Protein AF-A0A914XQV1-F1 (afdb_monomer_lite)

pLDDT: mean 70.01, std 18.31, range [31.06, 93.56]

Organism: NCBI:txid2011161

Sequence (294 aa):
MSSGSYPVLDSLKNLRIRVRLERIGSVAGALPSFAAFINEATDSRLTASINAGQEVDEFVFRWQQKVFSPREYARYSVASNCVTPREQQYHRDIMELRNTQGERTINRLFTYVGEDPLPEEITNKLVTANVEEEKGDSALAERLSNVRHRKVVPQSRLPSTALSNPVSDMPSAELMKKSRSAAVSSHVMYLMAYLGAKDVQDFQTIDQSDEKLLCKIRVIDDRIVEFKPDFNEPSQPHRIEGRMGVFNYFLSNASPKVSNEALENEEKREAKVRSTLFFPLMIGSFSSRSIVPV

Foldseek 3Di:
DAKDKDWDLDFLQLFKKKKKKKFPDFPVPVDDDPVNVVVVPDDPPPPPPVPPDTDIAMDIDGAQDFQDALLLLVQLCDVVSQDDPVSVVVVVVSVVCCVPVNPQDRGQKGKDWFPRDDDPVVVVVVVVVVVVVVVVVVVVVVVVVVVPPPPPDDDDDDDDDDDDDPPPPDPPVVVVVVPPPPPWDKTKMWIWGQQDDSRCPPSVPRDPQRIDTDWMWMQTNSTMIMIVHDFDDPVDFDWDAGPRHIMTMGIDTPGDDDDPVSVVVVVVVVVVVCVVVDDDDDDDDDDDDDDDDD

Structure (mmCIF, N/CA/C/O backbone):
data_AF-A0A914XQV1-F1
#
_entry.id   AF-A0A914XQV1-F1
#
loop_
_atom_site.group_PDB
_atom_site.id
_atom_site.type_symbol
_atom_site.label_atom_id
_atom_site.label_alt_id
_atom_site.label_comp_id
_atom_site.label_asym_id
_atom_site.label_entity_id
_atom_site.label_seq_id
_atom_site.pdbx_PDB_ins_code
_atom_site.Cartn_x
_atom_site.Cartn_y
_atom_site.Cartn_z
_atom_site.occupancy
_atom_site.B_iso_or_equiv
_atom_site.auth_seq_id
_atom_site.auth_comp_id
_atom_site.auth_asym_id
_atom_site.auth_atom_id
_atom_site.pdbx_PDB_model_num
ATOM 1 N N . MET A 1 1 ? 8.778 0.758 15.659 1.00 59.62 1 MET A N 1
ATOM 2 C CA . MET A 1 1 ? 7.879 1.606 14.845 1.00 59.62 1 MET A CA 1
ATOM 3 C C . MET A 1 1 ? 6.630 1.855 15.670 1.00 59.62 1 MET A C 1
ATOM 5 O O . MET A 1 1 ? 6.160 0.903 16.278 1.00 59.62 1 MET A O 1
ATOM 9 N N . SER A 1 2 ? 6.151 3.095 15.774 1.00 71.25 2 SER A N 1
ATOM 10 C CA . SER A 1 2 ? 4.890 3.389 16.468 1.00 71.25 2 SER A CA 1
ATOM 11 C C . SER A 1 2 ? 3.721 2.767 15.703 1.00 71.25 2 SER A C 1
ATOM 13 O O . SER A 1 2 ? 3.729 2.741 14.472 1.00 71.25 2 SER A O 1
ATOM 15 N N . SER A 1 3 ? 2.742 2.235 16.429 1.00 81.81 3 SER A N 1
ATOM 16 C CA . SER A 1 3 ? 1.483 1.735 15.877 1.00 81.81 3 SER A CA 1
ATOM 17 C C . SER A 1 3 ? 0.342 2.631 16.338 1.00 81.81 3 SER A C 1
ATOM 19 O O . SER A 1 3 ? 0.241 2.902 17.536 1.00 81.81 3 SER A O 1
ATOM 21 N N . GLY A 1 4 ? -0.511 3.051 15.410 1.00 82.00 4 GLY A N 1
ATOM 22 C CA . GLY A 1 4 ? -1.710 3.835 15.703 1.00 82.00 4 GLY A CA 1
ATOM 23 C C . GLY A 1 4 ? -2.947 2.948 15.718 1.00 82.00 4 GLY A C 1
ATOM 24 O O . GLY A 1 4 ? -3.035 1.989 14.952 1.00 82.00 4 GLY A O 1
ATOM 25 N N . SER A 1 5 ? -3.909 3.241 16.589 1.00 85.81 5 SER A N 1
ATOM 26 C CA . SER A 1 5 ? -5.225 2.591 16.612 1.00 85.81 5 SER A CA 1
ATOM 27 C C . SER A 1 5 ? -6.301 3.662 16.669 1.00 85.81 5 SER A C 1
ATOM 29 O O . SER A 1 5 ? -6.282 4.511 17.558 1.00 85.81 5 SER A O 1
ATOM 31 N N . TYR A 1 6 ? -7.229 3.625 15.718 1.00 85.31 6 TYR A N 1
ATOM 32 C CA . TYR A 1 6 ? -8.220 4.674 15.514 1.00 85.31 6 TYR A CA 1
ATOM 33 C C . TYR A 1 6 ? -9.633 4.094 15.472 1.00 85.31 6 TYR A C 1
ATOM 35 O O . TYR A 1 6 ? -9.856 3.098 14.779 1.00 85.31 6 TYR A O 1
ATOM 43 N N . PRO A 1 7 ? -10.605 4.708 16.167 1.00 82.69 7 PRO A N 1
ATOM 44 C CA . PRO A 1 7 ? -12.003 4.351 16.003 1.00 82.69 7 PRO A CA 1
ATOM 45 C C . PRO A 1 7 ? -12.511 4.788 14.623 1.00 82.69 7 PRO A C 1
ATOM 47 O O . PRO A 1 7 ? -12.176 5.858 14.111 1.00 82.69 7 PRO A O 1
ATOM 50 N N . VAL A 1 8 ? -13.338 3.945 14.022 1.00 81.88 8 VAL A N 1
ATOM 51 C CA . VAL A 1 8 ? -14.008 4.174 12.744 1.00 81.88 8 VAL A CA 1
ATOM 52 C C . VAL A 1 8 ? -15.290 4.955 13.020 1.00 81.88 8 VAL A C 1
ATOM 54 O O . VAL A 1 8 ? -16.275 4.385 13.478 1.00 81.88 8 VAL A O 1
ATOM 57 N N . LEU A 1 9 ? -15.258 6.264 12.767 1.00 71.94 9 LEU A N 1
ATOM 58 C CA . LEU A 1 9 ? -16.410 7.162 12.958 1.00 71.94 9 LEU A CA 1
ATOM 59 C C . LEU A 1 9 ? -17.341 7.210 11.736 1.00 71.94 9 LEU A C 1
ATOM 61 O O . LEU A 1 9 ? -18.522 7.522 11.836 1.00 71.94 9 LEU A O 1
ATOM 65 N N . ASP A 1 10 ? -16.802 6.914 10.558 1.00 76.19 10 ASP A N 1
ATOM 66 C CA . ASP A 1 10 ? -17.517 6.942 9.283 1.00 76.19 10 ASP A CA 1
ATOM 67 C C . ASP A 1 10 ? -17.314 5.610 8.553 1.00 76.19 10 ASP A C 1
ATOM 69 O O . ASP A 1 10 ? -16.468 4.805 8.932 1.00 76.19 10 ASP A O 1
ATOM 73 N N . SER A 1 11 ? -18.072 5.343 7.494 1.00 81.25 11 SER A N 1
ATOM 74 C CA . SER A 1 11 ? -17.942 4.104 6.734 1.00 81.25 11 SER A CA 1
ATOM 75 C C . SER A 1 11 ? -16.500 3.878 6.270 1.00 81.25 11 SER A C 1
ATOM 77 O O . SER A 1 11 ? -15.885 4.758 5.670 1.00 81.25 11 SER A O 1
ATOM 79 N N . LEU A 1 12 ? -15.992 2.650 6.427 1.00 83.31 12 LEU A N 1
ATOM 80 C CA . LEU A 1 12 ? -14.669 2.240 5.929 1.00 83.31 12 LEU A CA 1
ATOM 81 C C . LEU A 1 12 ? -14.463 2.525 4.432 1.00 83.31 12 LEU A C 1
ATOM 83 O O . LEU A 1 12 ? -13.333 2.671 3.977 1.00 83.31 12 LEU A O 1
ATOM 87 N N . LYS A 1 13 ? -15.544 2.656 3.653 1.00 83.44 13 LYS A N 1
ATOM 88 C CA . LYS A 1 13 ? -15.495 3.044 2.233 1.00 83.44 13 LYS A CA 1
ATOM 89 C C . LYS A 1 13 ? -14.930 4.451 2.011 1.00 83.44 13 LYS A C 1
ATOM 91 O O . LYS A 1 13 ? -14.405 4.736 0.935 1.00 83.44 13 LYS A O 1
ATOM 96 N N . ASN A 1 14 ? -15.039 5.316 3.016 1.00 85.44 14 ASN A N 1
ATOM 97 C CA . ASN A 1 14 ? -14.542 6.686 2.984 1.00 85.44 14 ASN A CA 1
ATOM 98 C C . ASN A 1 14 ? -13.083 6.785 3.436 1.00 85.44 14 ASN A C 1
ATOM 100 O O . ASN A 1 14 ? -12.467 7.834 3.234 1.00 85.44 14 ASN A O 1
ATOM 104 N N . LEU A 1 15 ? -12.516 5.697 3.973 1.00 87.31 15 LEU A N 1
ATOM 105 C CA . LEU A 1 15 ? -11.115 5.635 4.358 1.00 87.31 15 LEU A CA 1
ATOM 106 C C . LEU A 1 15 ? -10.232 5.815 3.121 1.00 87.31 15 LEU A C 1
ATOM 108 O O . LEU A 1 15 ? -10.257 5.009 2.184 1.00 87.31 15 LEU A O 1
ATOM 112 N N . ARG A 1 16 ? -9.445 6.889 3.132 1.00 90.75 16 ARG A N 1
ATOM 113 C CA . ARG A 1 16 ? -8.457 7.209 2.103 1.00 90.75 16 ARG A CA 1
ATOM 114 C C . ARG A 1 16 ? -7.112 7.456 2.752 1.00 90.75 16 ARG A C 1
ATOM 116 O O . ARG A 1 16 ? -6.987 8.279 3.658 1.00 90.75 16 ARG A O 1
ATOM 123 N N . ILE A 1 17 ? -6.101 6.768 2.251 1.00 91.75 17 ILE A N 1
ATOM 124 C CA . ILE A 1 17 ? -4.750 6.805 2.797 1.00 91.75 17 ILE A CA 1
ATOM 125 C C . ILE A 1 17 ? -3.822 7.260 1.690 1.00 91.75 17 ILE A C 1
ATOM 127 O O . ILE A 1 17 ? -3.735 6.624 0.641 1.00 91.75 17 ILE A O 1
ATOM 131 N N . ARG A 1 18 ? -3.151 8.383 1.913 1.00 93.19 18 ARG A N 1
ATOM 132 C CA . ARG A 1 18 ? -2.184 8.934 0.973 1.00 93.19 18 ARG A CA 1
ATOM 133 C C . ARG A 1 18 ? -0.795 8.471 1.365 1.00 93.19 18 ARG A C 1
ATOM 135 O O . ARG A 1 18 ? -0.350 8.718 2.487 1.00 93.19 18 ARG A O 1
ATOM 142 N N . VAL A 1 19 ? -0.130 7.842 0.407 1.00 93.00 19 VAL A N 1
ATOM 143 C CA . VAL A 1 19 ? 1.262 7.426 0.501 1.00 93.00 19 VAL A CA 1
ATOM 144 C C . VAL A 1 19 ? 2.070 8.270 -0.466 1.00 93.00 19 VAL A C 1
ATOM 146 O O . VAL A 1 19 ? 1.762 8.308 -1.656 1.00 93.00 19 VAL A O 1
ATOM 149 N N . ARG A 1 20 ? 3.099 8.938 0.047 1.00 91.81 20 ARG A N 1
ATOM 150 C CA . ARG A 1 20 ? 4.077 9.677 -0.754 1.00 91.81 20 ARG A CA 1
ATOM 151 C C . ARG A 1 20 ? 5.442 9.053 -0.535 1.00 91.81 20 ARG A C 1
ATOM 153 O O . ARG A 1 20 ? 5.854 8.922 0.610 1.00 91.81 20 ARG A O 1
ATOM 160 N N . LEU A 1 21 ? 6.112 8.660 -1.608 1.00 90.75 21 LEU A N 1
ATOM 161 C CA . LEU A 1 21 ? 7.424 8.027 -1.610 1.00 90.75 21 LEU A CA 1
ATOM 162 C C . LEU A 1 21 ? 8.410 8.943 -2.333 1.00 90.75 21 LEU A C 1
ATOM 164 O O . LEU A 1 21 ? 8.155 9.363 -3.456 1.00 90.75 21 LEU A O 1
ATOM 168 N N . GLU A 1 22 ? 9.533 9.239 -1.696 1.00 89.94 22 GLU A N 1
ATOM 169 C CA . GLU A 1 22 ? 10.564 10.139 -2.200 1.00 89.94 22 GLU A CA 1
ATOM 170 C C . GLU A 1 22 ? 11.920 9.450 -2.165 1.00 89.94 22 GLU A C 1
ATOM 172 O O . GLU A 1 22 ? 12.334 8.917 -1.133 1.00 89.94 22 GLU A O 1
ATOM 177 N N . ARG A 1 23 ? 12.651 9.478 -3.278 1.00 85.62 23 ARG A N 1
ATOM 178 C CA . ARG A 1 23 ? 14.008 8.926 -3.325 1.00 85.62 23 ARG A CA 1
ATOM 179 C C . ARG A 1 23 ? 15.027 9.906 -2.736 1.00 85.62 23 ARG A C 1
ATOM 181 O O . ARG A 1 23 ? 15.182 11.022 -3.229 1.00 85.62 23 ARG A O 1
ATOM 188 N N . ILE A 1 24 ? 15.782 9.466 -1.730 1.00 78.38 24 ILE A N 1
ATOM 189 C CA . ILE A 1 24 ? 16.849 10.245 -1.085 1.00 78.38 24 ILE A CA 1
ATOM 190 C C . ILE A 1 24 ? 18.179 9.956 -1.785 1.00 78.38 24 ILE A C 1
ATOM 192 O O . ILE A 1 24 ? 19.029 9.246 -1.258 1.00 78.38 24 ILE A O 1
ATOM 196 N N . GLY A 1 25 ? 18.349 10.489 -2.996 1.00 59.91 25 GLY A N 1
ATOM 197 C CA . GLY A 1 25 ? 19.600 10.381 -3.752 1.00 59.91 25 GLY A CA 1
ATOM 198 C C . GLY A 1 25 ? 20.011 8.946 -4.133 1.00 59.91 25 GLY A C 1
ATOM 199 O O . GLY A 1 25 ? 19.592 7.939 -3.566 1.00 59.91 25 GLY A O 1
ATOM 200 N N . SER A 1 26 ? 20.840 8.827 -5.165 1.00 48.16 26 SER A N 1
ATOM 201 C CA . SER A 1 26 ? 21.490 7.558 -5.501 1.00 48.16 26 SER A CA 1
ATOM 202 C C . SER A 1 26 ? 22.784 7.461 -4.694 1.00 48.16 26 SER A C 1
ATOM 204 O O . SER A 1 26 ? 23.563 8.411 -4.708 1.00 48.16 26 SER A O 1
ATOM 206 N N . VAL A 1 27 ? 23.076 6.328 -4.046 1.00 46.62 27 VAL A N 1
ATOM 207 C CA . VAL A 1 27 ? 24.397 6.090 -3.417 1.00 46.62 27 VAL A CA 1
ATOM 208 C C . VAL A 1 27 ? 25.528 6.203 -4.458 1.00 46.62 27 VAL A C 1
ATOM 210 O O . VAL A 1 27 ? 26.647 6.574 -4.124 1.00 46.62 27 VAL A O 1
ATOM 213 N N . ALA A 1 28 ? 25.220 6.005 -5.746 1.00 45.38 28 ALA A N 1
ATOM 214 C CA . ALA A 1 28 ? 26.150 6.214 -6.859 1.00 45.38 28 ALA A CA 1
ATOM 215 C C . ALA A 1 28 ? 26.337 7.691 -7.281 1.00 45.38 28 ALA A C 1
ATOM 217 O O . ALA A 1 28 ? 27.225 7.985 -8.072 1.00 45.38 28 ALA A O 1
ATOM 218 N N . GLY A 1 29 ? 25.509 8.616 -6.782 1.00 44.00 29 GLY A N 1
ATOM 219 C CA . GLY A 1 29 ? 25.575 10.056 -7.077 1.00 44.00 29 GLY A CA 1
ATOM 220 C C . GLY A 1 29 ? 26.244 10.894 -5.983 1.00 44.00 29 GLY A C 1
ATOM 221 O O . GLY A 1 29 ? 26.334 12.108 -6.123 1.00 44.00 29 GLY A O 1
ATOM 222 N N . ALA A 1 30 ? 26.703 10.268 -4.894 1.00 43.62 30 ALA A N 1
ATOM 223 C CA . ALA A 1 30 ? 27.417 10.943 -3.807 1.00 43.62 30 ALA A CA 1
ATOM 224 C C . ALA A 1 30 ? 28.892 11.241 -4.135 1.00 43.62 30 ALA A C 1
ATOM 226 O O . ALA A 1 30 ? 29.576 11.892 -3.349 1.00 43.62 30 ALA A O 1
ATOM 227 N N . LEU A 1 31 ? 29.388 10.781 -5.287 1.00 44.47 31 LEU A N 1
ATOM 228 C CA . LEU A 1 31 ? 30.643 11.274 -5.833 1.00 44.47 31 LEU A CA 1
ATOM 229 C C . LEU A 1 31 ? 30.314 12.434 -6.773 1.00 44.47 31 LEU A C 1
ATOM 231 O O . LEU A 1 31 ? 29.645 12.200 -7.786 1.00 44.47 31 LEU A O 1
ATOM 235 N N . PRO A 1 32 ? 30.757 13.672 -6.481 1.00 47.69 32 PRO A N 1
ATOM 236 C CA . PRO A 1 32 ? 30.730 14.708 -7.494 1.00 47.69 32 PRO A CA 1
ATOM 237 C C . PRO A 1 32 ? 31.477 14.164 -8.713 1.00 47.69 32 PRO A C 1
ATOM 239 O O . PRO A 1 32 ? 32.616 13.705 -8.613 1.00 47.69 32 PRO A O 1
ATOM 242 N N . SER A 1 33 ? 30.809 14.162 -9.868 1.00 52.66 33 SER A N 1
ATOM 243 C CA . SER A 1 33 ? 31.492 13.939 -11.140 1.00 52.66 33 SER A CA 1
ATOM 244 C C . SER A 1 33 ? 32.691 14.884 -11.191 1.00 52.66 33 SER A C 1
ATOM 246 O O . SER A 1 33 ? 32.565 16.050 -10.818 1.00 52.66 33 SER A O 1
ATOM 248 N N . PHE A 1 34 ? 33.843 14.417 -11.670 1.00 50.22 34 PHE A N 1
ATOM 249 C CA . PHE A 1 34 ? 35.032 15.258 -11.842 1.00 50.22 34 PHE A CA 1
ATOM 250 C C . PHE A 1 34 ? 34.715 16.558 -12.617 1.00 50.22 34 PHE A C 1
ATOM 252 O O . PHE A 1 34 ? 35.303 17.602 -12.355 1.00 50.22 34 PHE A O 1
ATOM 259 N N . ALA A 1 35 ? 33.706 16.532 -13.498 1.00 52.53 35 ALA A N 1
ATOM 260 C CA . ALA A 1 35 ? 33.207 17.710 -14.209 1.00 52.53 35 ALA A CA 1
ATOM 261 C C . ALA A 1 35 ? 32.507 18.752 -13.307 1.00 52.53 35 ALA A C 1
ATOM 263 O O . ALA A 1 35 ? 32.569 19.943 -13.595 1.00 52.53 35 ALA A O 1
ATOM 264 N N . ALA A 1 36 ? 31.859 18.329 -12.217 1.00 53.97 36 ALA A N 1
ATOM 265 C CA . ALA A 1 36 ? 31.223 19.224 -11.249 1.00 53.97 36 ALA A CA 1
ATOM 266 C C . ALA A 1 36 ? 32.259 19.975 -10.396 1.00 53.97 36 ALA A C 1
ATOM 268 O O . ALA A 1 36 ? 32.056 21.148 -10.111 1.00 53.97 36 ALA A O 1
ATOM 269 N N . PHE A 1 37 ? 33.393 19.337 -10.082 1.00 51.88 37 PHE A N 1
ATOM 270 C CA . PHE A 1 37 ? 34.512 19.966 -9.368 1.00 51.88 37 PHE A CA 1
ATOM 271 C C . PHE A 1 37 ? 35.221 21.037 -10.217 1.00 51.88 37 PHE A C 1
ATOM 273 O O . PHE A 1 37 ? 35.593 22.093 -9.718 1.00 51.88 37 PHE A O 1
ATOM 280 N N . ILE A 1 38 ? 35.368 20.811 -11.529 1.00 56.16 38 ILE A N 1
ATOM 281 C CA . ILE A 1 38 ? 35.987 21.792 -12.445 1.00 56.16 38 ILE A CA 1
ATOM 282 C C . ILE A 1 38 ? 35.103 23.047 -12.608 1.00 56.16 38 ILE A C 1
ATOM 284 O O . ILE A 1 38 ? 35.622 24.153 -12.745 1.00 56.16 38 ILE A O 1
ATOM 288 N N . ASN A 1 39 ? 33.776 22.895 -12.550 1.00 54.97 39 ASN A N 1
ATOM 289 C CA . ASN A 1 39 ? 32.825 24.010 -12.651 1.00 54.97 39 ASN A CA 1
ATOM 290 C C . ASN A 1 39 ? 32.608 24.761 -11.320 1.00 54.97 39 ASN A C 1
ATOM 292 O O . ASN A 1 39 ? 31.944 25.796 -11.302 1.00 54.97 39 ASN A O 1
ATOM 296 N N . GLU A 1 40 ? 33.172 24.271 -10.212 1.00 50.41 40 GLU A N 1
ATOM 297 C CA . GLU A 1 40 ? 33.035 24.839 -8.861 1.00 50.41 40 GLU A CA 1
ATOM 298 C C . GLU A 1 40 ? 33.854 26.131 -8.659 1.00 50.41 40 GLU A C 1
ATOM 300 O O . GLU A 1 40 ? 33.741 26.798 -7.634 1.00 50.41 40 GLU A O 1
ATOM 305 N N . ALA A 1 41 ? 34.649 26.538 -9.653 1.00 49.34 41 ALA A N 1
ATOM 306 C CA . ALA A 1 41 ? 35.454 27.753 -9.583 1.00 49.34 41 ALA A CA 1
ATOM 307 C C . ALA A 1 41 ? 34.725 29.039 -10.024 1.00 49.34 41 ALA A C 1
ATOM 309 O O . ALA A 1 41 ? 35.312 30.112 -9.879 1.00 49.34 41 ALA A O 1
ATOM 310 N N . THR A 1 42 ? 33.504 28.986 -10.585 1.00 52.25 42 THR A N 1
ATOM 311 C CA . THR A 1 42 ? 32.986 30.158 -11.325 1.00 52.25 42 THR A CA 1
ATOM 312 C C . THR A 1 42 ? 31.535 30.597 -11.157 1.00 52.25 42 THR A C 1
ATOM 314 O O . THR A 1 42 ? 31.237 31.646 -11.720 1.00 52.25 42 THR A O 1
ATOM 317 N N . ASP A 1 43 ? 30.629 29.966 -10.393 1.00 42.50 43 ASP A N 1
ATOM 318 C CA . ASP A 1 43 ? 29.306 30.611 -10.250 1.00 42.50 43 ASP A CA 1
ATOM 319 C C . ASP A 1 43 ? 28.468 30.267 -9.009 1.00 42.50 43 ASP A C 1
ATOM 321 O O . ASP A 1 43 ? 28.163 29.119 -8.690 1.00 42.50 43 ASP A O 1
ATOM 325 N N . SER A 1 44 ? 28.005 31.325 -8.344 1.00 46.72 44 SER A N 1
ATOM 326 C CA . SER A 1 44 ? 27.225 31.363 -7.101 1.00 46.72 44 SER A CA 1
ATOM 327 C C . SER A 1 44 ? 25.717 31.159 -7.322 1.00 46.72 44 SER A C 1
ATOM 329 O O . SER A 1 44 ? 24.882 31.795 -6.676 1.00 46.72 44 SER A O 1
ATOM 331 N N . ARG A 1 45 ? 25.332 30.246 -8.226 1.00 44.59 45 ARG A N 1
ATOM 332 C CA . ARG A 1 45 ? 23.925 30.040 -8.641 1.00 44.59 45 ARG A CA 1
ATOM 333 C C . ARG A 1 45 ? 23.321 28.673 -8.284 1.00 44.59 45 ARG A C 1
ATOM 335 O O . ARG A 1 45 ? 22.278 28.287 -8.813 1.00 44.59 45 ARG A O 1
ATOM 342 N N . LEU A 1 46 ? 23.931 27.953 -7.344 1.00 45.47 46 LEU A N 1
ATOM 343 C CA . LEU A 1 46 ? 23.578 26.576 -6.967 1.00 45.47 46 LEU A CA 1
ATOM 344 C C . LEU A 1 46 ? 22.515 26.451 -5.857 1.00 45.47 46 LEU A C 1
ATOM 346 O O . LEU A 1 46 ? 22.667 25.660 -4.933 1.00 45.47 46 LEU A O 1
ATOM 350 N N . THR A 1 47 ? 21.394 27.165 -5.953 1.00 41.25 47 THR A N 1
ATOM 351 C CA . THR A 1 47 ? 20.183 26.810 -5.174 1.00 41.25 47 THR A CA 1
ATOM 352 C C . THR A 1 47 ? 19.043 26.276 -6.041 1.00 41.25 47 THR A C 1
ATOM 354 O O . THR A 1 47 ? 18.084 25.725 -5.512 1.00 41.25 47 THR A O 1
ATOM 357 N N . ALA A 1 48 ? 19.166 26.338 -7.373 1.00 40.06 48 ALA A N 1
ATOM 358 C CA . ALA A 1 48 ? 18.131 25.865 -8.298 1.00 40.06 48 ALA A CA 1
ATOM 359 C C . ALA A 1 48 ? 18.404 24.483 -8.935 1.00 40.06 48 ALA A C 1
ATOM 361 O O . ALA A 1 48 ? 17.493 23.907 -9.520 1.00 40.06 48 ALA A O 1
ATOM 362 N N . SER A 1 49 ? 19.616 23.919 -8.812 1.00 40.09 49 SER A N 1
ATOM 363 C CA . SER A 1 49 ? 19.999 22.671 -9.512 1.00 40.09 49 SER A CA 1
ATOM 364 C C . SER A 1 49 ? 19.977 21.397 -8.649 1.00 40.09 49 SER A C 1
ATOM 366 O O . SER A 1 49 ? 20.270 20.322 -9.164 1.00 40.09 49 SER A O 1
ATOM 368 N N . ILE A 1 50 ? 19.615 21.479 -7.362 1.00 45.53 50 ILE A N 1
ATOM 369 C CA . ILE A 1 50 ? 19.467 20.294 -6.484 1.00 45.53 50 ILE A CA 1
ATOM 370 C C . ILE A 1 50 ? 18.064 19.659 -6.621 1.00 45.53 50 ILE A C 1
ATOM 372 O O . ILE A 1 50 ? 17.869 18.494 -6.292 1.00 45.53 50 ILE A O 1
ATOM 376 N N . ASN A 1 51 ? 17.095 20.383 -7.196 1.00 42.28 51 ASN A N 1
ATOM 377 C CA . ASN A 1 51 ? 15.698 19.937 -7.320 1.00 42.28 51 ASN A CA 1
ATOM 378 C C . ASN A 1 51 ? 15.358 19.282 -8.673 1.00 42.28 51 ASN A C 1
ATOM 380 O O . ASN A 1 51 ? 14.227 18.847 -8.885 1.00 42.28 51 ASN A O 1
ATOM 384 N N . ALA A 1 52 ? 16.312 19.192 -9.603 1.00 38.00 52 ALA A N 1
ATOM 385 C CA . ALA A 1 52 ? 16.106 18.561 -10.903 1.00 38.00 52 ALA A CA 1
ATOM 386 C C . ALA A 1 52 ? 16.298 17.036 -10.800 1.00 38.00 52 ALA A C 1
ATOM 388 O O . ALA A 1 52 ? 17.318 16.503 -11.224 1.00 38.00 52 ALA A O 1
ATOM 389 N N . GLY A 1 53 ? 15.330 16.331 -10.202 1.00 47.44 53 GLY A N 1
ATOM 390 C CA . GLY A 1 53 ? 15.300 14.861 -10.243 1.00 47.44 53 GLY A CA 1
ATOM 391 C C . GLY A 1 53 ? 14.828 14.133 -8.985 1.00 47.44 53 GLY A C 1
ATOM 392 O O . GLY A 1 53 ? 15.113 12.942 -8.857 1.00 47.44 53 GLY A O 1
ATOM 393 N N . GLN A 1 54 ? 14.126 14.786 -8.052 1.00 58.69 54 GLN A N 1
ATOM 394 C CA . GLN A 1 54 ? 13.439 14.038 -6.996 1.00 58.69 54 GLN A CA 1
ATOM 395 C C . GLN A 1 54 ? 12.282 13.247 -7.613 1.00 58.69 54 GLN A C 1
ATOM 397 O O . GLN A 1 54 ? 11.234 13.794 -7.948 1.00 58.69 54 GLN A O 1
ATOM 402 N N . GLU A 1 55 ? 12.498 11.945 -7.792 1.00 72.81 55 GLU A N 1
ATOM 403 C CA . GLU A 1 55 ? 11.435 11.001 -8.109 1.00 72.81 55 GLU A CA 1
ATOM 404 C C . GLU A 1 55 ? 10.507 10.906 -6.891 1.00 72.81 55 GLU A C 1
ATOM 406 O O . GLU A 1 55 ? 10.874 10.328 -5.862 1.00 72.81 55 GLU A O 1
ATOM 411 N N . VAL A 1 56 ? 9.337 11.539 -7.008 1.00 85.06 56 VAL A N 1
ATOM 412 C CA . VAL A 1 56 ? 8.265 11.507 -6.013 1.00 85.06 56 VAL A CA 1
ATOM 413 C C . VAL A 1 56 ? 7.093 10.731 -6.599 1.00 85.06 56 VAL A C 1
ATOM 415 O O . VAL A 1 56 ? 6.518 11.140 -7.606 1.00 85.06 56 VAL A O 1
ATOM 418 N N . ASP A 1 57 ? 6.736 9.624 -5.956 1.00 88.06 57 ASP A N 1
ATOM 419 C CA . ASP A 1 57 ? 5.555 8.832 -6.289 1.00 88.06 57 ASP A CA 1
ATOM 420 C C . ASP A 1 57 ? 4.494 9.043 -5.202 1.00 88.06 57 ASP A C 1
ATOM 422 O O . ASP A 1 57 ? 4.727 8.760 -4.027 1.00 88.06 57 ASP A O 1
ATOM 426 N N . GLU A 1 58 ? 3.319 9.545 -5.580 1.00 91.00 58 GLU A N 1
ATOM 427 C CA . GLU A 1 58 ? 2.190 9.758 -4.668 1.00 91.00 58 GLU A CA 1
ATOM 428 C C . GLU A 1 58 ? 0.979 8.952 -5.135 1.00 91.00 58 GLU A C 1
ATOM 430 O O . GLU A 1 58 ? 0.577 9.024 -6.297 1.00 91.00 58 GLU A O 1
ATOM 435 N N . PHE A 1 59 ? 0.372 8.194 -4.221 1.00 91.62 59 PHE A N 1
ATOM 436 C CA . PHE A 1 59 ? -0.856 7.458 -4.494 1.00 91.62 59 PHE A CA 1
ATOM 437 C C . PHE A 1 59 ? -1.809 7.498 -3.299 1.00 91.62 59 PHE A C 1
ATOM 439 O O . PHE A 1 59 ? -1.399 7.398 -2.140 1.00 91.62 59 PHE A O 1
ATOM 446 N N . VAL A 1 60 ? -3.106 7.635 -3.586 1.00 92.94 60 VAL A N 1
ATOM 447 C CA . VAL A 1 60 ? -4.169 7.617 -2.576 1.00 92.94 60 VAL A CA 1
ATOM 448 C C . VAL A 1 60 ? -4.944 6.311 -2.685 1.00 92.94 60 VAL A C 1
ATOM 450 O O . VAL A 1 60 ? -5.700 6.103 -3.633 1.00 92.94 60 VAL A O 1
ATOM 453 N N . PHE A 1 61 ? -4.776 5.450 -1.689 1.00 93.44 61 PHE A N 1
ATOM 454 C CA . PHE A 1 61 ? -5.451 4.163 -1.589 1.00 93.44 61 PHE A CA 1
ATOM 455 C C . PHE A 1 61 ? -6.797 4.291 -0.884 1.00 93.44 61 PHE A C 1
ATOM 457 O O . PHE A 1 61 ? -6.927 5.023 0.100 1.00 93.44 61 PHE A O 1
ATOM 464 N N . ARG A 1 62 ? -7.789 3.534 -1.353 1.00 93.19 62 ARG A N 1
ATOM 465 C CA . ARG A 1 62 ? -9.044 3.278 -0.634 1.00 93.19 62 ARG A CA 1
ATOM 466 C C . ARG A 1 62 ? -8.971 1.943 0.105 1.00 93.19 62 ARG A C 1
ATOM 468 O O . ARG A 1 62 ? -8.191 1.065 -0.267 1.00 93.19 62 ARG A O 1
ATOM 475 N N . TRP A 1 63 ? -9.811 1.773 1.125 1.00 91.81 63 TRP A N 1
ATOM 476 C CA . TRP A 1 63 ? -9.916 0.500 1.841 1.00 91.81 63 TRP A CA 1
ATOM 477 C C . TRP A 1 63 ? -10.238 -0.664 0.893 1.00 91.81 63 TRP A C 1
ATOM 479 O O . TRP A 1 63 ? -11.163 -0.572 0.087 1.00 91.81 63 TRP A O 1
ATOM 489 N N . GLN A 1 64 ? -9.456 -1.744 0.996 1.00 91.44 64 GLN A N 1
ATOM 490 C CA . GLN A 1 64 ? -9.541 -2.951 0.158 1.00 91.44 64 GLN A CA 1
ATOM 491 C C . GLN A 1 64 ? -9.462 -2.671 -1.358 1.00 91.44 64 GLN A C 1
ATOM 493 O O . GLN A 1 64 ? -9.911 -3.476 -2.172 1.00 91.44 64 GLN A O 1
ATOM 498 N N . GLN A 1 65 ? -8.873 -1.542 -1.770 1.00 91.75 65 GLN A N 1
ATOM 499 C CA . GLN A 1 65 ? -8.610 -1.277 -3.181 1.00 91.75 65 GLN A CA 1
ATOM 500 C C . GLN A 1 65 ? -7.414 -2.097 -3.652 1.00 91.75 65 GLN A C 1
ATOM 502 O O . GLN A 1 65 ? -6.309 -1.931 -3.129 1.00 91.75 65 GLN A O 1
ATOM 507 N N . LYS A 1 66 ? -7.618 -2.932 -4.676 1.00 92.12 66 LYS A N 1
ATOM 508 C CA . LYS A 1 66 ? -6.536 -3.657 -5.343 1.00 92.12 66 LYS A CA 1
ATOM 509 C C . LYS A 1 66 ? -5.792 -2.734 -6.308 1.00 92.12 66 LYS A C 1
ATOM 511 O O . LYS A 1 66 ? -6.396 -2.107 -7.176 1.00 92.12 66 LYS A O 1
ATOM 516 N N . VAL A 1 67 ? -4.478 -2.667 -6.142 1.00 91.69 67 VAL A N 1
ATOM 517 C CA . VAL A 1 67 ? -3.529 -2.057 -7.072 1.00 91.69 67 VAL A CA 1
ATOM 518 C C . VAL A 1 67 ? -2.439 -3.094 -7.290 1.00 91.69 67 VAL A C 1
ATOM 520 O O . VAL A 1 67 ? -1.844 -3.553 -6.319 1.00 91.69 67 VAL A O 1
ATOM 523 N N . PHE A 1 68 ? -2.230 -3.506 -8.537 1.00 89.88 68 PHE A N 1
ATOM 524 C CA . PHE A 1 68 ? -1.339 -4.618 -8.864 1.00 89.88 68 PHE A CA 1
ATOM 525 C C . PHE A 1 68 ? 0.130 -4.223 -8.741 1.00 89.88 68 PHE A C 1
ATOM 527 O O . PHE A 1 68 ? 0.522 -3.140 -9.181 1.00 89.88 68 PHE A O 1
ATOM 534 N N . SER A 1 69 ? 0.944 -5.119 -8.180 1.00 88.69 69 SER A N 1
ATOM 535 C CA . SER A 1 69 ? 2.398 -4.958 -8.226 1.00 88.69 69 SER A CA 1
ATOM 536 C C . SER A 1 69 ? 2.931 -5.153 -9.653 1.00 88.69 69 SER A C 1
ATOM 538 O O . SER A 1 69 ? 2.300 -5.853 -10.451 1.00 88.69 69 SER A O 1
ATOM 540 N N . PRO A 1 70 ? 4.117 -4.615 -9.994 1.00 86.12 70 PRO A N 1
ATOM 541 C CA . PRO A 1 70 ? 4.775 -4.911 -11.270 1.00 86.12 70 PRO A CA 1
ATOM 542 C C . PRO A 1 70 ? 4.933 -6.418 -11.541 1.00 86.12 70 PRO A C 1
ATOM 544 O O . PRO A 1 70 ? 4.764 -6.880 -12.670 1.00 86.12 70 PRO A O 1
ATOM 547 N N . ARG A 1 71 ? 5.197 -7.204 -10.491 1.00 85.56 71 ARG A N 1
ATOM 548 C CA . ARG A 1 71 ? 5.322 -8.665 -10.556 1.00 85.56 71 ARG A CA 1
ATOM 549 C C . ARG A 1 71 ? 3.975 -9.347 -10.801 1.00 85.56 71 ARG A C 1
ATOM 551 O O . ARG A 1 71 ? 3.892 -10.255 -11.625 1.00 85.56 71 ARG A O 1
ATOM 558 N N . GLU A 1 72 ? 2.923 -8.922 -10.099 1.00 88.25 72 GLU A N 1
ATOM 559 C CA . GLU A 1 72 ? 1.557 -9.419 -10.320 1.00 88.25 72 GLU A CA 1
ATOM 560 C C . GLU A 1 72 ? 1.073 -9.090 -11.731 1.00 88.25 72 GLU A C 1
ATOM 562 O O . GLU A 1 72 ? 0.516 -9.955 -12.404 1.00 88.25 72 GLU A O 1
ATOM 567 N N . TYR A 1 73 ? 1.352 -7.872 -12.199 1.00 87.94 73 TYR A N 1
ATOM 568 C CA . TYR A 1 73 ? 1.041 -7.435 -13.552 1.00 87.94 73 TYR A CA 1
ATOM 569 C C . TYR A 1 73 ? 1.682 -8.365 -14.586 1.00 87.94 73 TYR A C 1
ATOM 571 O O . TYR A 1 73 ? 0.992 -8.905 -15.447 1.00 87.94 73 TYR A O 1
ATOM 579 N N . ALA A 1 74 ? 2.983 -8.642 -14.448 1.00 86.94 74 ALA A N 1
ATOM 580 C CA . ALA A 1 74 ? 3.694 -9.572 -15.318 1.00 86.94 74 ALA A CA 1
ATOM 581 C C . ALA A 1 74 ? 3.100 -10.988 -15.273 1.00 86.94 74 ALA A C 1
ATOM 583 O O . ALA A 1 74 ? 2.843 -11.592 -16.313 1.00 86.94 74 ALA A O 1
ATOM 584 N N . ARG A 1 75 ? 2.841 -11.515 -14.071 1.00 87.81 75 ARG A N 1
ATOM 585 C CA . ARG A 1 75 ? 2.349 -12.885 -13.876 1.00 87.81 75 ARG A CA 1
ATOM 586 C C . ARG A 1 75 ? 0.959 -13.086 -14.469 1.00 87.81 75 ARG A C 1
ATOM 588 O O . ARG A 1 75 ? 0.760 -14.040 -15.220 1.00 87.81 75 ARG A O 1
ATOM 595 N N . TYR A 1 76 ? 0.026 -12.203 -14.127 1.00 89.50 76 TYR A N 1
ATOM 596 C CA . TYR A 1 76 ? -1.375 -12.297 -14.526 1.00 89.50 76 TYR A CA 1
ATOM 597 C C . TYR A 1 76 ? -1.641 -11.705 -15.908 1.00 89.50 76 TYR A C 1
ATOM 599 O O . TYR A 1 76 ? -2.733 -11.892 -16.427 1.00 89.50 76 TYR A O 1
ATOM 607 N N . SER A 1 77 ? -0.670 -11.054 -16.558 1.00 88.00 77 SER A N 1
ATOM 608 C CA . SER A 1 77 ? -0.785 -10.713 -17.984 1.00 88.00 77 SER A CA 1
ATOM 609 C C . SER A 1 77 ? -0.908 -11.961 -18.869 1.00 88.00 77 SER A C 1
ATOM 611 O O . SER A 1 77 ? -1.537 -11.921 -19.926 1.00 88.00 77 SER A O 1
ATOM 613 N N . VAL A 1 78 ? -0.359 -13.094 -18.418 1.00 89.19 78 VAL A N 1
ATOM 614 C CA . VAL A 1 78 ? -0.366 -14.361 -19.150 1.00 89.19 78 VAL A CA 1
ATOM 615 C C . VAL A 1 78 ? -1.501 -15.253 -18.648 1.00 89.19 78 VAL A C 1
ATOM 617 O O . VAL A 1 78 ? -1.490 -15.728 -17.511 1.00 89.19 78 VAL A O 1
ATOM 620 N N . ALA A 1 79 ? -2.458 -15.555 -19.526 1.00 89.81 79 ALA A N 1
ATOM 621 C CA . ALA A 1 79 ? -3.626 -16.369 -19.187 1.00 89.81 79 ALA A CA 1
ATOM 622 C C . ALA A 1 79 ? -3.270 -17.788 -18.694 1.00 89.81 79 ALA A C 1
ATOM 624 O O . ALA A 1 79 ? -3.965 -18.323 -17.836 1.00 89.81 79 ALA A O 1
ATOM 625 N N . SER A 1 80 ? -2.170 -18.388 -19.170 1.00 90.31 80 SER A N 1
ATOM 626 C CA . SER A 1 80 ? -1.743 -19.733 -18.743 1.00 90.31 80 SER A CA 1
ATOM 627 C C . SER A 1 80 ? -1.323 -19.813 -17.274 1.00 90.31 80 SER A C 1
ATOM 629 O O . SER A 1 80 ? -1.343 -20.895 -16.698 1.00 90.31 80 SER A O 1
ATOM 631 N N . ASN A 1 81 ? -0.942 -18.687 -16.666 1.00 88.19 81 ASN A N 1
ATOM 632 C CA . ASN A 1 81 ? -0.551 -18.627 -15.256 1.00 88.19 81 ASN A CA 1
ATOM 633 C C . ASN A 1 81 ? -1.755 -18.484 -14.313 1.00 88.19 81 ASN A C 1
ATOM 635 O O . ASN A 1 81 ? -1.578 -18.539 -13.098 1.00 88.19 81 ASN A O 1
ATOM 639 N N . CYS A 1 82 ? -2.954 -18.259 -14.856 1.00 90.12 82 CYS A N 1
ATOM 640 C CA . CYS A 1 82 ? -4.159 -17.966 -14.090 1.00 90.12 82 CYS A CA 1
ATOM 641 C C . CYS A 1 82 ? -4.991 -19.241 -13.925 1.00 90.12 82 CYS A C 1
ATOM 643 O O . CYS A 1 82 ? -5.769 -19.608 -14.807 1.00 90.12 82 CYS A O 1
ATOM 645 N N . VAL A 1 83 ? -4.829 -19.925 -12.793 1.00 89.25 83 VAL A N 1
ATOM 646 C CA . VAL A 1 83 ? -5.491 -21.212 -12.533 1.00 89.25 83 VAL A CA 1
ATOM 647 C C . VAL A 1 83 ? -6.759 -21.009 -11.713 1.00 89.25 83 VAL A C 1
ATOM 649 O O . VAL A 1 83 ? -7.790 -21.624 -11.982 1.00 89.25 83 VAL A O 1
ATOM 652 N N . THR A 1 84 ? -6.705 -20.129 -10.717 1.00 90.00 84 THR A N 1
ATOM 653 C CA . THR A 1 84 ? -7.829 -19.895 -9.809 1.00 90.00 84 THR A CA 1
ATOM 654 C C . THR A 1 84 ? -8.835 -18.887 -10.389 1.00 90.00 84 THR A C 1
ATOM 656 O O . THR A 1 84 ? -8.454 -18.001 -11.159 1.00 90.00 84 THR A O 1
ATOM 659 N N . PRO A 1 85 ? -10.123 -18.940 -9.988 1.00 91.19 85 PRO A N 1
ATOM 660 C CA . PRO A 1 85 ? -11.125 -17.962 -10.432 1.00 91.19 85 PRO A CA 1
ATOM 661 C C . PRO A 1 85 ? -10.748 -16.510 -10.101 1.00 91.19 85 PRO A C 1
ATOM 663 O O . PRO A 1 85 ? -11.055 -15.594 -10.863 1.00 91.19 85 PRO A O 1
ATOM 666 N N . ARG A 1 86 ? -10.047 -16.304 -8.978 1.00 89.88 86 ARG A N 1
ATOM 667 C CA . ARG A 1 86 ? -9.552 -14.991 -8.549 1.00 89.88 86 ARG A CA 1
ATOM 668 C C . ARG A 1 86 ? -8.434 -14.484 -9.461 1.00 89.88 86 ARG A C 1
ATOM 670 O O . ARG A 1 86 ? -8.481 -13.339 -9.893 1.00 89.88 86 ARG A O 1
ATOM 677 N N . GLU A 1 87 ? -7.478 -15.337 -9.824 1.00 90.94 87 GLU A N 1
ATOM 678 C CA . GLU A 1 87 ? -6.420 -14.979 -10.781 1.00 90.94 87 GLU A CA 1
ATOM 679 C C . GLU A 1 87 ? -6.989 -14.673 -12.172 1.00 90.94 87 GLU A C 1
ATOM 681 O O . GLU A 1 87 ? -6.533 -13.748 -12.835 1.00 90.94 87 GLU A O 1
ATOM 686 N N . GLN A 1 88 ? -8.032 -15.388 -12.605 1.00 92.00 88 GLN A N 1
ATOM 687 C CA . GLN A 1 88 ? -8.733 -15.079 -13.857 1.00 92.00 88 GLN A CA 1
ATOM 688 C C . GLN A 1 88 ? -9.452 -13.724 -13.806 1.00 92.00 88 GLN A C 1
ATOM 690 O O . GLN A 1 88 ? -9.547 -13.029 -14.819 1.00 92.00 88 GLN A O 1
ATOM 695 N N . GLN A 1 89 ? -9.972 -13.328 -12.640 1.00 92.56 89 GLN A N 1
ATOM 696 C CA . GLN A 1 89 ? -10.490 -11.976 -12.441 1.00 92.56 89 GLN A CA 1
ATOM 697 C C . GLN A 1 89 ? -9.365 -10.942 -12.548 1.00 92.56 89 GLN A C 1
ATOM 699 O O . GLN A 1 89 ? -9.495 -10.008 -13.331 1.00 92.56 89 GLN A O 1
ATOM 704 N N . TYR A 1 90 ? -8.230 -11.168 -11.884 1.00 92.19 90 TYR A N 1
ATOM 705 C CA . TYR A 1 90 ? -7.067 -10.284 -11.982 1.00 92.19 90 TYR A CA 1
ATOM 706 C C . TYR A 1 90 ? -6.518 -10.163 -13.404 1.00 92.19 90 TYR A C 1
ATOM 708 O O . TYR A 1 90 ? -6.157 -9.065 -13.819 1.00 92.19 90 TYR A O 1
ATOM 716 N N . HIS A 1 91 ? -6.518 -11.246 -14.183 1.00 93.00 91 HIS A N 1
ATOM 717 C CA . HIS A 1 91 ? -6.171 -11.194 -15.601 1.00 93.00 91 HIS A CA 1
ATOM 718 C C . HIS A 1 91 ? -7.084 -10.234 -16.372 1.00 93.00 91 HIS A C 1
ATOM 720 O O . HIS A 1 91 ? -6.598 -9.388 -17.120 1.00 93.00 91 HIS A O 1
ATOM 726 N N . ARG A 1 92 ? -8.406 -10.320 -16.167 1.00 93.25 92 ARG A N 1
ATOM 727 C CA . ARG A 1 92 ? -9.365 -9.408 -16.812 1.00 93.25 92 ARG A CA 1
ATOM 728 C C . ARG A 1 92 ? -9.131 -7.958 -16.395 1.00 93.25 92 ARG A C 1
ATOM 730 O O . ARG A 1 92 ? -9.052 -7.100 -17.271 1.00 93.25 92 ARG A O 1
ATOM 737 N N . ASP A 1 93 ? -8.946 -7.714 -15.101 1.00 91.81 93 ASP A N 1
ATOM 738 C CA . ASP A 1 93 ? -8.693 -6.375 -14.561 1.00 91.81 93 ASP A CA 1
ATOM 739 C C . ASP A 1 93 ? -7.395 -5.779 -15.142 1.00 91.81 93 ASP A C 1
ATOM 741 O O . ASP A 1 93 ? -7.357 -4.616 -15.534 1.00 91.81 93 ASP A O 1
ATOM 745 N N . ILE A 1 94 ? -6.331 -6.579 -15.277 1.00 90.62 94 ILE A N 1
ATOM 746 C CA . ILE A 1 94 ? -5.054 -6.151 -15.873 1.00 90.62 94 ILE A CA 1
ATOM 747 C C . ILE A 1 94 ? -5.190 -5.848 -17.366 1.00 90.62 94 ILE A C 1
ATOM 749 O O . ILE A 1 94 ? -4.625 -4.861 -17.842 1.00 90.62 94 ILE A O 1
ATOM 753 N N . MET A 1 95 ? -5.949 -6.654 -18.109 1.00 90.19 95 MET A N 1
ATOM 754 C CA . MET A 1 95 ? -6.206 -6.397 -19.529 1.00 90.19 95 MET A CA 1
ATOM 755 C C . MET A 1 95 ? -7.014 -5.106 -19.722 1.00 90.19 95 MET A C 1
ATOM 757 O O . MET A 1 95 ? -6.722 -4.327 -20.628 1.00 90.19 95 MET A O 1
ATOM 761 N N . GLU A 1 96 ? -7.976 -4.826 -18.840 1.00 89.81 96 GLU A N 1
ATOM 762 C CA . GLU A 1 96 ? -8.710 -3.557 -18.828 1.00 89.81 96 GLU A CA 1
ATOM 763 C C . GLU A 1 96 ? -7.803 -2.367 -18.469 1.00 89.81 96 GLU A C 1
ATOM 765 O O . GLU A 1 96 ? -7.831 -1.332 -19.143 1.00 89.81 96 GLU A O 1
ATOM 770 N N . LEU A 1 97 ? -6.933 -2.519 -17.466 1.00 86.44 97 LEU A N 1
ATOM 771 C CA . LEU A 1 97 ? -5.940 -1.505 -17.102 1.00 86.44 97 LEU A CA 1
ATOM 772 C C . LEU A 1 97 ? -4.984 -1.203 -18.262 1.00 86.44 97 LEU A C 1
ATOM 774 O O . LEU A 1 97 ? -4.728 -0.037 -18.556 1.00 86.44 97 LEU A O 1
ATOM 778 N N . ARG A 1 98 ? -4.513 -2.230 -18.979 1.00 84.94 98 ARG A N 1
ATOM 779 C CA . ARG A 1 98 ? -3.665 -2.059 -20.169 1.00 84.94 98 ARG A CA 1
ATOM 780 C C . ARG A 1 98 ? -4.377 -1.271 -21.265 1.00 84.94 98 ARG A C 1
ATOM 782 O O . ARG A 1 98 ? -3.757 -0.434 -21.914 1.00 84.94 98 ARG A O 1
ATOM 789 N N . ASN A 1 99 ? -5.670 -1.518 -21.459 1.00 84.12 99 ASN A N 1
ATOM 790 C CA . ASN A 1 99 ? -6.463 -0.823 -22.471 1.00 84.12 99 ASN A CA 1
ATOM 791 C C . ASN A 1 99 ? -6.728 0.645 -22.104 1.00 84.12 99 ASN A C 1
ATOM 793 O O . ASN A 1 99 ? -6.776 1.496 -22.988 1.00 84.12 99 ASN A O 1
ATOM 797 N N . THR A 1 100 ? -6.905 0.947 -20.816 1.00 83.31 100 THR A N 1
ATOM 798 C CA . THR A 1 100 ? -7.263 2.293 -20.336 1.00 83.31 100 THR A CA 1
ATOM 799 C C . THR A 1 100 ? -6.053 3.193 -20.087 1.00 83.31 100 THR A C 1
ATOM 801 O O . THR A 1 100 ? -6.102 4.376 -20.416 1.00 83.31 100 THR A O 1
ATOM 804 N N . GLN A 1 101 ? -4.972 2.657 -19.517 1.00 72.31 101 GLN A N 1
ATOM 805 C CA . GLN A 1 101 ? -3.776 3.415 -19.120 1.00 72.31 101 GLN A CA 1
ATOM 806 C C . GLN A 1 101 ? -2.564 3.165 -20.035 1.00 72.31 101 GLN A C 1
ATOM 808 O O . GLN A 1 101 ? -1.558 3.870 -19.949 1.00 72.31 101 GLN A O 1
ATOM 813 N N . GLY A 1 102 ? -2.660 2.199 -20.952 1.00 67.31 102 GLY A N 1
ATOM 814 C CA . GLY A 1 102 ? -1.538 1.747 -21.767 1.00 67.31 102 GLY A CA 1
ATOM 815 C C . GLY A 1 102 ? -0.576 0.843 -20.989 1.00 67.31 102 GLY A C 1
ATOM 816 O O . GLY A 1 102 ? -0.714 0.601 -19.795 1.00 67.31 102 GLY A O 1
ATOM 817 N N . GLU A 1 103 ? 0.441 0.330 -21.677 1.00 61.03 103 GLU A N 1
ATOM 818 C CA . GLU A 1 103 ? 1.410 -0.634 -21.124 1.00 61.03 103 GLU A CA 1
ATOM 819 C C . GLU A 1 103 ? 2.489 0.012 -20.224 1.00 61.03 103 GLU A C 1
ATOM 821 O O . GLU A 1 103 ? 3.338 -0.681 -19.679 1.00 61.03 103 GLU A O 1
ATOM 826 N N . ARG A 1 104 ? 2.488 1.346 -20.065 1.00 54.69 104 ARG A N 1
ATOM 827 C CA . ARG A 1 104 ? 3.652 2.116 -19.574 1.00 54.69 104 ARG A CA 1
ATOM 828 C C . ARG A 1 104 ? 3.520 2.755 -18.188 1.00 54.69 104 ARG A C 1
ATOM 830 O O . ARG A 1 104 ? 4.467 3.401 -17.754 1.00 54.69 104 ARG A O 1
ATOM 837 N N . THR A 1 105 ? 2.400 2.614 -17.484 1.00 60.88 105 THR A N 1
ATOM 838 C CA . THR A 1 105 ? 2.178 3.336 -16.213 1.00 60.88 105 THR A CA 1
ATOM 839 C C . THR A 1 105 ? 1.875 2.393 -15.060 1.00 60.88 105 THR A C 1
ATOM 841 O O . THR A 1 105 ? 0.841 2.498 -14.404 1.00 60.88 105 THR A O 1
ATOM 844 N N . ILE A 1 106 ? 2.771 1.441 -14.805 1.00 70.25 106 ILE A N 1
ATOM 845 C CA . ILE A 1 106 ? 2.672 0.655 -13.577 1.00 70.25 106 ILE A CA 1
ATOM 846 C C . ILE A 1 106 ? 3.124 1.541 -12.419 1.00 70.25 106 ILE A C 1
ATOM 848 O O . ILE A 1 106 ? 4.254 2.033 -12.385 1.00 70.25 106 ILE A O 1
ATOM 852 N N . ASN A 1 107 ? 2.223 1.748 -11.464 1.00 79.25 107 ASN A N 1
ATOM 853 C CA . ASN A 1 107 ? 2.531 2.489 -10.253 1.00 79.25 107 ASN A CA 1
ATOM 854 C C . ASN A 1 107 ? 3.496 1.676 -9.386 1.00 79.25 107 ASN A C 1
ATOM 856 O O . ASN A 1 107 ? 3.285 0.488 -9.145 1.00 79.25 107 ASN A O 1
ATOM 860 N N . ARG A 1 108 ? 4.535 2.327 -8.855 1.00 86.06 108 ARG A N 1
ATOM 861 C CA . ARG A 1 108 ? 5.439 1.692 -7.882 1.00 86.06 108 ARG A CA 1
ATOM 862 C C . ARG A 1 108 ? 4.759 1.385 -6.553 1.00 86.06 108 ARG A C 1
ATOM 864 O O . ARG A 1 108 ? 5.232 0.526 -5.818 1.00 86.06 108 ARG A O 1
ATOM 871 N N . LEU A 1 109 ? 3.686 2.105 -6.238 1.00 91.06 109 LEU A N 1
ATOM 872 C CA . LEU A 1 109 ? 2.885 1.932 -5.034 1.00 91.06 109 LEU A CA 1
ATOM 873 C C . LEU A 1 109 ? 1.710 1.000 -5.346 1.00 91.06 109 LEU A C 1
ATOM 875 O O . LEU A 1 109 ? 0.935 1.273 -6.262 1.00 91.06 109 LEU A O 1
ATOM 879 N N . PHE A 1 110 ? 1.575 -0.083 -4.584 1.00 92.50 110 PHE A N 1
ATOM 880 C CA . PHE A 1 110 ? 0.594 -1.139 -4.847 1.00 92.50 110 PHE A CA 1
ATOM 881 C C . PHE A 1 110 ? 0.082 -1.792 -3.555 1.00 92.50 110 PHE A C 1
ATOM 883 O O . PHE A 1 110 ? 0.518 -1.441 -2.455 1.00 92.50 110 PHE A O 1
ATOM 890 N N . THR A 1 111 ? -0.882 -2.714 -3.670 1.00 93.56 111 THR A N 1
ATOM 891 C CA . THR A 1 111 ? -1.577 -3.294 -2.510 1.00 93.56 111 THR A CA 1
ATOM 892 C C . THR A 1 111 ? -1.771 -4.803 -2.599 1.00 93.56 111 THR A C 1
ATOM 894 O O . THR A 1 111 ? -2.048 -5.373 -3.657 1.00 93.56 111 THR A O 1
ATOM 897 N N . TYR A 1 112 ? -1.714 -5.446 -1.434 1.00 92.12 112 TYR A N 1
ATOM 898 C CA . TYR A 1 112 ? -2.230 -6.800 -1.240 1.00 92.12 112 TYR A CA 1
ATOM 899 C C . TYR A 1 112 ? -3.436 -6.749 -0.307 1.00 92.12 112 TYR A C 1
ATOM 901 O O . TYR A 1 112 ? -3.414 -6.074 0.730 1.00 92.12 112 TYR A O 1
ATOM 909 N N . VAL A 1 113 ? -4.509 -7.427 -0.714 1.00 90.31 113 VAL A N 1
ATOM 910 C CA . VAL A 1 113 ? -5.848 -7.242 -0.155 1.00 90.31 113 VAL A CA 1
ATOM 911 C C . VAL A 1 113 ? -6.467 -8.594 0.214 1.00 90.31 113 VAL A C 1
ATOM 913 O O . VAL A 1 113 ? -6.450 -9.540 -0.579 1.00 90.31 113 VAL A O 1
ATOM 916 N N . GLY A 1 114 ? -7.050 -8.680 1.414 1.00 81.00 114 GLY A N 1
ATOM 917 C CA . GLY A 1 114 ? -7.763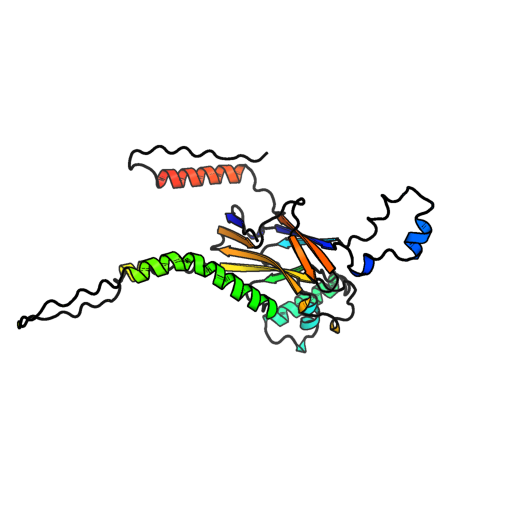 -9.870 1.883 1.00 81.00 114 GLY A CA 1
ATOM 918 C C . GLY A 1 114 ? -6.853 -11.097 1.967 1.00 81.00 114 GLY A C 1
ATOM 919 O O . GLY A 1 114 ? -5.827 -11.066 2.638 1.00 81.00 114 GLY A O 1
ATOM 920 N N . GLU A 1 115 ? -7.225 -12.167 1.261 1.00 74.69 115 GLU A N 1
ATOM 921 C CA . GLU A 1 115 ? -6.491 -13.445 1.214 1.00 74.69 115 GLU A CA 1
ATOM 922 C C . GLU A 1 115 ? -5.471 -13.517 0.060 1.00 74.69 115 GLU A C 1
ATOM 924 O O . GLU A 1 115 ? -5.190 -14.593 -0.464 1.00 74.69 115 GLU A O 1
ATOM 929 N N . ASP A 1 116 ? -4.993 -12.375 -0.443 1.00 83.19 116 ASP A N 1
ATOM 930 C CA . ASP A 1 116 ? -3.961 -12.394 -1.484 1.00 83.19 116 ASP A CA 1
ATOM 931 C C . ASP A 1 116 ? -2.672 -13.066 -0.966 1.00 83.19 116 ASP A C 1
ATOM 933 O O . ASP A 1 116 ? -2.242 -12.782 0.159 1.00 83.19 116 ASP A O 1
ATOM 937 N N . PRO A 1 117 ? -2.007 -13.912 -1.779 1.00 78.00 117 PRO A N 1
ATOM 938 C CA . PRO A 1 117 ? -0.739 -14.515 -1.399 1.00 78.00 117 PRO A CA 1
ATOM 939 C C . PRO A 1 117 ? 0.357 -13.444 -1.364 1.00 78.00 117 PRO A C 1
ATOM 941 O O . PRO A 1 117 ? 0.859 -12.993 -2.396 1.00 78.00 117 PRO A O 1
ATOM 944 N N . LEU A 1 118 ? 0.733 -13.038 -0.153 1.00 77.69 118 LEU A N 1
ATOM 945 C CA . LEU A 1 118 ? 1.890 -12.179 0.071 1.00 77.69 118 LEU A CA 1
ATOM 946 C C . LEU A 1 118 ? 3.188 -12.910 -0.311 1.00 77.69 118 LEU A C 1
ATOM 948 O O . LEU A 1 118 ? 3.276 -14.130 -0.152 1.00 77.69 118 LEU A O 1
ATOM 952 N N . PRO A 1 119 ? 4.229 -12.188 -0.758 1.00 74.56 119 PRO A N 1
ATOM 953 C CA . PRO A 1 119 ? 5.534 -12.795 -0.989 1.00 74.56 119 PRO A CA 1
ATOM 954 C C . PRO A 1 119 ? 6.120 -13.386 0.306 1.00 74.56 119 PRO A C 1
ATOM 956 O O . PRO A 1 119 ? 6.037 -12.765 1.369 1.00 74.56 119 PRO A O 1
ATOM 959 N N . GLU A 1 120 ? 6.759 -14.556 0.208 1.00 73.94 120 GLU A N 1
ATOM 960 C CA . GLU A 1 120 ? 7.234 -15.343 1.362 1.00 73.94 120 GLU A CA 1
ATOM 961 C C . GLU A 1 120 ? 8.190 -14.573 2.293 1.00 73.94 120 GLU A C 1
ATOM 963 O O . GLU A 1 120 ? 8.171 -14.714 3.516 1.00 73.94 120 GLU A O 1
ATOM 968 N N . GLU A 1 121 ? 9.021 -13.692 1.735 1.00 71.31 121 GLU A N 1
ATOM 969 C CA . GLU A 1 121 ? 9.932 -12.860 2.529 1.00 71.31 121 GLU A CA 1
ATOM 970 C C . GLU A 1 121 ? 9.188 -11.909 3.473 1.00 71.31 121 GLU A C 1
ATOM 972 O O . GLU A 1 121 ? 9.652 -11.615 4.578 1.00 71.31 121 GLU A O 1
ATOM 977 N N . ILE A 1 122 ? 8.031 -11.413 3.038 1.00 72.88 122 ILE A N 1
ATOM 978 C CA . ILE A 1 122 ? 7.204 -10.487 3.808 1.00 72.88 122 ILE A CA 1
ATOM 979 C C . ILE A 1 122 ? 6.359 -11.265 4.809 1.00 72.88 122 ILE A C 1
ATOM 981 O O . ILE A 1 122 ? 6.250 -10.833 5.957 1.00 72.88 122 ILE A O 1
ATOM 985 N N . THR A 1 123 ? 5.825 -12.431 4.429 1.00 74.06 123 THR A N 1
ATOM 986 C CA . THR A 1 123 ? 5.097 -13.294 5.371 1.00 74.06 123 THR A CA 1
ATOM 987 C C . THR A 1 123 ? 5.991 -13.703 6.534 1.00 74.06 123 THR A C 1
ATOM 989 O O . THR A 1 123 ? 5.579 -13.563 7.681 1.00 74.06 123 THR A O 1
ATOM 992 N N . ASN A 1 124 ? 7.239 -14.098 6.269 1.00 67.62 124 ASN A N 1
ATOM 993 C CA . ASN A 1 124 ? 8.179 -14.495 7.317 1.00 67.62 124 ASN A CA 1
ATOM 994 C C . ASN A 1 124 ? 8.486 -13.339 8.282 1.00 67.62 124 ASN A C 1
ATOM 996 O O . ASN A 1 124 ? 8.469 -13.528 9.495 1.00 67.62 124 ASN A O 1
ATOM 1000 N N . LYS A 1 125 ? 8.689 -12.117 7.769 1.00 69.44 125 LYS A N 1
ATOM 1001 C CA . LYS A 1 125 ? 8.903 -10.925 8.612 1.00 69.44 125 LYS A CA 1
ATOM 1002 C C . LYS A 1 125 ? 7.681 -10.575 9.460 1.00 69.44 125 LYS A C 1
ATOM 1004 O O . LYS A 1 125 ? 7.829 -10.214 10.625 1.00 69.44 125 LYS A O 1
ATOM 1009 N N . LEU A 1 126 ? 6.483 -10.685 8.889 1.00 69.88 126 LEU A N 1
ATOM 1010 C CA . LEU A 1 126 ? 5.230 -10.416 9.594 1.00 69.88 126 LEU A CA 1
ATOM 1011 C C . LEU A 1 126 ? 4.944 -11.458 10.678 1.00 69.88 126 LEU A C 1
ATOM 1013 O O . LEU A 1 126 ? 4.499 -11.084 11.758 1.00 69.88 126 LEU A O 1
ATOM 1017 N N . VAL A 1 127 ? 5.205 -12.741 10.412 1.00 61.84 127 VAL A N 1
ATOM 1018 C CA . VAL A 1 127 ? 5.041 -13.817 11.400 1.00 61.84 127 VAL A CA 1
ATOM 1019 C C . VAL A 1 127 ? 5.960 -13.580 12.594 1.00 61.84 127 VAL A C 1
ATOM 1021 O O . VAL A 1 127 ? 5.483 -13.597 13.725 1.00 61.84 127 VAL A O 1
ATOM 1024 N N . THR A 1 128 ? 7.237 -13.263 12.364 1.00 59.91 128 THR A N 1
ATOM 1025 C CA . THR A 1 128 ? 8.177 -12.964 13.456 1.00 59.91 128 THR A CA 1
ATOM 1026 C C . THR A 1 128 ? 7.743 -11.744 14.273 1.00 59.91 128 THR A C 1
ATOM 1028 O O . THR A 1 128 ? 7.765 -11.800 15.498 1.00 59.91 128 THR A O 1
ATOM 1031 N N . ALA A 1 129 ? 7.273 -10.671 13.625 1.00 57.97 129 ALA A N 1
ATOM 1032 C CA . ALA A 1 129 ? 6.788 -9.480 14.325 1.00 57.97 129 ALA A CA 1
ATOM 1033 C C . ALA A 1 129 ? 5.515 -9.748 15.153 1.00 57.97 129 ALA A C 1
ATOM 1035 O O . ALA A 1 129 ? 5.404 -9.274 16.279 1.00 57.97 129 ALA A O 1
ATOM 1036 N N . ASN A 1 130 ? 4.568 -10.541 14.640 1.00 55.03 130 ASN A N 1
ATOM 1037 C CA . ASN A 1 130 ? 3.351 -10.877 15.386 1.00 55.03 130 ASN A CA 1
ATOM 1038 C C . ASN A 1 130 ? 3.657 -11.764 16.616 1.00 55.03 130 ASN A C 1
ATOM 1040 O O . ASN A 1 130 ? 3.003 -11.618 17.643 1.00 55.03 130 ASN A O 1
ATOM 1044 N N . VAL A 1 131 ? 4.660 -12.653 16.547 1.00 54.19 131 VAL A N 1
ATOM 1045 C CA . VAL A 1 131 ? 5.090 -13.484 17.696 1.00 54.19 131 VAL A CA 1
ATOM 1046 C C . VAL A 1 131 ? 5.640 -12.624 18.841 1.00 54.19 131 VAL A C 1
ATOM 1048 O O . VAL A 1 131 ? 5.434 -12.942 20.013 1.00 54.19 131 VAL A O 1
ATOM 1051 N N . GLU A 1 132 ? 6.314 -11.517 18.526 1.00 50.97 132 GLU A N 1
ATOM 1052 C CA . GLU A 1 132 ? 6.776 -10.558 19.536 1.00 50.97 132 GLU A CA 1
ATOM 1053 C C . GLU A 1 132 ? 5.616 -9.773 20.170 1.00 50.97 132 GLU A C 1
ATOM 1055 O O . GLU A 1 132 ? 5.654 -9.485 21.367 1.00 50.97 132 GLU A O 1
ATOM 1060 N N . GLU A 1 133 ? 4.563 -9.482 19.403 1.00 53.12 133 GLU A N 1
ATOM 1061 C CA . GLU A 1 133 ? 3.362 -8.779 19.873 1.00 53.12 133 GLU A CA 1
ATOM 1062 C C . GLU A 1 133 ? 2.474 -9.661 20.768 1.00 53.12 133 GLU A C 1
ATOM 1064 O O . GLU A 1 133 ? 2.062 -9.220 21.842 1.00 53.12 133 GLU A O 1
ATOM 1069 N N . GLU A 1 134 ? 2.252 -10.933 20.414 1.00 50.03 134 GLU A N 1
ATOM 1070 C CA . GLU A 1 134 ? 1.461 -11.862 21.244 1.00 50.03 134 GLU A CA 1
ATOM 1071 C C . GLU A 1 134 ? 2.141 -12.222 22.575 1.00 50.03 134 GLU A C 1
ATOM 1073 O O . GLU A 1 134 ? 1.487 -12.626 23.543 1.00 50.03 134 GLU A O 1
ATOM 1078 N N . LYS A 1 135 ? 3.458 -12.015 22.685 1.00 43.53 135 LYS A N 1
ATOM 1079 C CA . LYS A 1 135 ? 4.181 -12.189 23.950 1.00 43.53 135 LYS A CA 1
ATOM 1080 C C . LYS A 1 135 ? 3.744 -11.172 25.018 1.00 43.53 135 LYS A C 1
ATOM 1082 O O . LYS A 1 135 ? 3.834 -11.476 26.208 1.00 43.53 135 LYS A O 1
ATOM 1087 N N . GLY A 1 136 ? 3.237 -10.002 24.613 1.00 44.16 136 GLY A N 1
ATOM 1088 C CA . GLY A 1 136 ? 2.676 -8.991 25.518 1.00 44.16 136 GLY A CA 1
ATOM 1089 C C . GLY A 1 136 ? 1.380 -9.446 26.196 1.00 44.16 136 GLY A C 1
ATOM 1090 O O . GLY A 1 136 ? 1.227 -9.280 27.408 1.00 44.16 136 GLY A O 1
ATOM 1091 N N . ASP A 1 137 ? 0.502 -10.116 25.449 1.00 47.56 137 ASP A N 1
ATOM 1092 C CA . ASP A 1 137 ? -0.769 -10.653 25.957 1.00 47.56 137 ASP A CA 1
ATOM 1093 C C . ASP A 1 137 ? -0.575 -11.976 26.724 1.00 47.56 137 ASP A C 1
ATOM 1095 O O . ASP A 1 137 ? -1.308 -12.293 27.669 1.00 47.56 137 ASP A O 1
ATOM 1099 N N . SER A 1 138 ? 0.490 -12.718 26.399 1.00 53.00 138 SER A N 1
ATOM 1100 C CA . SER A 1 138 ? 0.900 -13.939 27.102 1.00 53.00 138 SER A CA 1
ATOM 1101 C C . SER A 1 138 ? 1.367 -13.699 28.542 1.00 53.00 138 SER A C 1
ATOM 1103 O O . SER A 1 138 ? 1.308 -14.622 29.351 1.00 53.00 138 SER A O 1
ATOM 1105 N N . ALA A 1 139 ? 1.819 -12.498 28.916 1.00 54.44 139 ALA A N 1
ATOM 1106 C CA . ALA A 1 139 ? 2.358 -12.252 30.260 1.00 54.44 139 ALA A CA 1
ATOM 1107 C C . ALA A 1 139 ? 1.287 -12.355 31.367 1.00 54.44 139 ALA A C 1
ATOM 1109 O O . ALA A 1 139 ? 1.565 -12.800 32.485 1.00 54.44 139 ALA A O 1
ATOM 1110 N N . LEU A 1 140 ? 0.041 -11.970 31.066 1.00 57.25 140 LEU A N 1
ATOM 1111 C CA . LEU A 1 140 ? -1.098 -12.163 31.970 1.00 57.25 140 LEU A CA 1
ATOM 1112 C C . LEU A 1 140 ? -1.594 -13.613 31.938 1.00 57.25 140 LEU A C 1
ATOM 1114 O O . LEU A 1 140 ? -1.923 -14.160 32.991 1.00 57.25 140 LEU A O 1
ATOM 1118 N N . ALA A 1 141 ? -1.593 -14.252 30.765 1.00 58.03 141 ALA A N 1
ATOM 1119 C CA . ALA A 1 141 ? -1.959 -15.659 30.619 1.00 58.03 141 ALA A CA 1
ATOM 1120 C C . ALA A 1 141 ? -1.004 -16.591 31.390 1.00 58.03 141 ALA A C 1
ATOM 1122 O O . ALA A 1 141 ? -1.463 -17.479 32.105 1.00 58.03 141 ALA A O 1
ATOM 1123 N N . GLU A 1 142 ? 0.304 -16.328 31.338 1.00 59.50 142 GLU A N 1
ATOM 1124 C CA . GLU A 1 142 ? 1.350 -17.057 32.068 1.00 59.50 142 GLU A CA 1
ATOM 1125 C C . GLU A 1 142 ? 1.242 -16.847 33.589 1.00 59.50 142 GLU A C 1
ATOM 1127 O O . GLU A 1 142 ? 1.375 -17.775 34.394 1.00 59.50 142 GLU A O 1
ATOM 1132 N N . ARG A 1 143 ? 0.919 -15.621 34.021 1.00 58.16 143 ARG A N 1
ATOM 1133 C CA . ARG A 1 143 ? 0.643 -15.340 35.437 1.00 58.16 143 ARG A CA 1
ATOM 1134 C C . ARG A 1 143 ? -0.609 -16.060 35.932 1.00 58.16 143 ARG A C 1
ATOM 1136 O O . ARG A 1 143 ? -0.616 -16.532 37.065 1.00 58.16 143 ARG A O 1
ATOM 1143 N N . LEU A 1 144 ? -1.643 -16.189 35.102 1.00 58.59 144 LEU A N 1
ATOM 1144 C CA . LEU A 1 144 ? -2.874 -16.908 35.439 1.00 58.59 144 LEU A CA 1
ATOM 1145 C C . LEU A 1 144 ? -2.710 -18.436 35.381 1.00 58.59 144 LEU A C 1
ATOM 1147 O O . LEU A 1 144 ? -3.353 -19.135 36.170 1.00 58.59 144 LEU A O 1
ATOM 1151 N N . SER A 1 145 ? -1.837 -18.968 34.518 1.00 55.00 145 SER A N 1
ATOM 1152 C CA . SER A 1 145 ? -1.522 -20.403 34.482 1.00 55.00 145 SER A CA 1
ATOM 1153 C C . SER A 1 145 ? -0.743 -20.845 35.723 1.00 55.00 145 SER A C 1
ATOM 1155 O O . SER A 1 145 ? -1.015 -21.911 36.275 1.00 55.00 145 SER A O 1
ATOM 1157 N N . ASN A 1 146 ? 0.144 -19.991 36.242 1.00 55.66 146 ASN A N 1
ATOM 1158 C CA . ASN A 1 146 ? 0.956 -20.301 37.424 1.00 55.66 146 ASN A CA 1
ATOM 1159 C C . ASN A 1 146 ? 0.186 -20.224 38.757 1.00 55.66 146 ASN A C 1
ATOM 1161 O O . ASN A 1 146 ? 0.668 -20.718 39.776 1.00 55.66 146 ASN A O 1
ATOM 1165 N N . VAL A 1 147 ? -1.036 -19.676 38.772 1.00 53.62 147 VAL A N 1
ATOM 1166 C CA . VAL A 1 147 ? -1.891 -19.619 39.976 1.00 53.62 147 VAL A CA 1
ATOM 1167 C C . VAL A 1 147 ? -2.597 -20.959 40.261 1.00 53.62 147 VAL A C 1
ATOM 1169 O O . VAL A 1 147 ? -3.072 -21.182 41.375 1.00 53.62 147 VAL A O 1
ATOM 1172 N N . ARG A 1 148 ? -2.637 -21.904 39.308 1.00 56.88 148 ARG A N 1
ATOM 1173 C CA . ARG A 1 148 ? -3.473 -23.122 39.410 1.00 56.88 148 ARG A CA 1
ATOM 1174 C C . ARG A 1 148 ? -2.776 -24.392 39.899 1.00 56.88 148 ARG A C 1
ATOM 1176 O O . ARG A 1 148 ? -3.392 -25.454 39.921 1.00 56.88 148 ARG A O 1
ATOM 1183 N N . HIS A 1 149 ? -1.538 -24.308 40.378 1.00 49.53 149 HIS A N 1
ATOM 1184 C CA . HIS A 1 149 ? -0.828 -25.477 40.908 1.00 49.53 149 HIS A CA 1
ATOM 1185 C C . HIS A 1 149 ? -0.422 -25.322 42.371 1.00 49.53 149 HIS A C 1
ATOM 1187 O O . HIS A 1 149 ? 0.710 -25.608 42.757 1.00 49.53 149 HIS A O 1
ATOM 1193 N N . ARG A 1 150 ? -1.369 -24.946 43.237 1.00 48.56 150 ARG A N 1
ATOM 1194 C CA . ARG A 1 150 ? -1.202 -25.214 44.668 1.00 48.56 150 ARG A CA 1
ATOM 1195 C C . ARG A 1 150 ? -1.502 -26.696 44.900 1.00 48.56 150 ARG A C 1
ATOM 1197 O O . ARG A 1 150 ? -2.642 -27.076 45.142 1.00 48.56 150 ARG A O 1
ATOM 1204 N N . LYS A 1 151 ? -0.476 -27.546 44.767 1.00 49.09 151 LYS A N 1
ATOM 1205 C CA . LYS A 1 151 ? -0.528 -28.945 45.214 1.00 49.09 151 LYS A CA 1
ATOM 1206 C C . LYS A 1 151 ? -0.932 -28.949 46.688 1.00 49.09 151 LYS A C 1
ATOM 1208 O O . LYS A 1 151 ? -0.128 -28.604 47.552 1.00 49.09 151 LYS A O 1
ATOM 1213 N N . VAL A 1 152 ? -2.177 -29.320 46.971 1.00 49.72 152 VAL A N 1
ATOM 1214 C CA . VAL A 1 152 ? -2.581 -29.731 48.314 1.00 49.72 152 VAL A CA 1
ATOM 1215 C C . VAL A 1 152 ? -1.812 -31.017 48.594 1.00 49.72 152 VAL A C 1
ATOM 1217 O O . VAL A 1 152 ? -2.023 -32.037 47.941 1.00 49.72 152 VAL A O 1
ATOM 1220 N N . VAL A 1 153 ? -0.836 -30.936 49.494 1.00 49.38 153 VAL A N 1
ATOM 1221 C CA . VAL A 1 153 ? -0.097 -32.099 49.991 1.00 49.38 153 VAL A CA 1
ATOM 1222 C C . VAL A 1 153 ? -1.113 -33.053 50.634 1.00 49.38 153 VAL A C 1
ATOM 1224 O O . VAL A 1 153 ? -1.892 -32.594 51.472 1.00 49.38 153 VAL A O 1
ATOM 1227 N N . PRO A 1 154 ? -1.143 -34.356 50.299 1.00 45.41 154 PRO A N 1
ATOM 1228 C CA . PRO A 1 154 ? -2.058 -35.277 50.957 1.00 45.41 154 PRO A CA 1
ATOM 1229 C C . PRO A 1 154 ? -1.580 -35.519 52.393 1.00 45.41 154 PRO A C 1
ATOM 1231 O O . PRO A 1 154 ? -0.552 -36.161 52.611 1.00 45.41 154 PRO A O 1
ATOM 1234 N N . GLN A 1 155 ? -2.320 -35.023 53.387 1.00 45.88 155 GLN A N 1
ATOM 1235 C CA . GLN A 1 155 ? -2.201 -35.549 54.743 1.00 45.88 155 GLN A CA 1
ATOM 1236 C C . GLN A 1 155 ? -2.845 -36.944 54.803 1.00 45.88 155 GLN A C 1
ATOM 1238 O O . GLN A 1 155 ? -4.021 -37.125 54.518 1.00 45.88 155 GLN A O 1
ATOM 1243 N N . SER A 1 156 ? -1.997 -37.918 55.131 1.00 43.41 156 SER A N 1
ATOM 1244 C CA . SER A 1 156 ? -2.232 -39.235 55.737 1.00 43.41 156 SER A CA 1
ATOM 1245 C C . SER A 1 156 ? -3.676 -39.747 55.948 1.00 43.41 156 SER A C 1
ATOM 1247 O O . SER A 1 156 ? -4.433 -39.205 56.742 1.00 43.41 156 SER A O 1
ATOM 1249 N N . ARG A 1 157 ? -3.915 -40.943 55.381 1.00 51.31 157 ARG A N 1
ATOM 1250 C CA . ARG A 1 157 ? -4.620 -42.130 55.928 1.00 51.31 157 ARG A CA 1
ATOM 1251 C C . ARG A 1 157 ? -5.902 -41.911 56.749 1.00 51.31 157 ARG A C 1
ATOM 1253 O O . ARG A 1 157 ? -5.829 -41.731 57.959 1.00 51.31 157 ARG A O 1
ATOM 1260 N N . LEU A 1 158 ? -7.049 -42.202 56.128 1.00 43.28 158 LEU A N 1
ATOM 1261 C CA . LEU A 1 158 ? -8.220 -42.803 56.782 1.00 43.28 158 LEU A CA 1
ATOM 1262 C C . LEU A 1 158 ? -8.895 -43.808 55.824 1.00 43.28 158 LEU A C 1
ATOM 1264 O O . LEU A 1 158 ? -9.024 -43.500 54.638 1.00 43.28 158 LEU A O 1
ATOM 1268 N N . PRO A 1 159 ? -9.331 -44.993 56.297 1.00 56.28 159 PRO A N 1
ATOM 1269 C CA . PRO A 1 159 ? -10.159 -45.904 55.522 1.00 56.28 159 PRO A CA 1
ATOM 1270 C C . PRO A 1 159 ? -11.629 -45.565 55.787 1.00 56.28 159 PRO A C 1
ATOM 1272 O O . PRO A 1 159 ? -12.115 -45.761 56.897 1.00 56.28 159 PRO A O 1
ATOM 1275 N N . SER A 1 160 ? -12.354 -45.038 54.803 1.00 45.41 160 SER A N 1
ATOM 1276 C CA . SER A 1 160 ? -13.813 -44.979 54.914 1.00 45.41 160 SER A CA 1
ATOM 1277 C C . SER A 1 160 ? -14.477 -44.880 53.551 1.00 45.41 160 SER A C 1
ATOM 1279 O O . SER A 1 160 ? -14.193 -44.000 52.742 1.00 45.41 160 SER A O 1
ATOM 1281 N N . THR A 1 161 ? -15.357 -45.840 53.322 1.00 53.38 161 THR A N 1
ATOM 1282 C CA . THR A 1 161 ? -16.284 -45.966 52.208 1.00 53.38 161 THR A CA 1
ATOM 1283 C C . THR A 1 161 ? -17.236 -44.773 52.155 1.00 53.38 161 THR A C 1
ATOM 1285 O O . THR A 1 161 ? -18.122 -44.653 52.998 1.00 53.38 161 THR A O 1
ATOM 1288 N N . ALA A 1 162 ? -17.108 -43.926 51.139 1.00 49.94 162 ALA A N 1
ATOM 1289 C CA . ALA A 1 162 ? -18.180 -43.042 50.696 1.00 49.94 162 ALA A CA 1
ATOM 1290 C C . ALA A 1 162 ? -17.957 -42.690 49.222 1.00 49.94 162 ALA A C 1
ATOM 1292 O O . ALA A 1 162 ? -16.845 -42.366 48.815 1.00 49.94 162 ALA A O 1
ATOM 1293 N N . LEU A 1 163 ? -19.025 -42.810 48.437 1.00 56.41 163 LEU A N 1
ATOM 1294 C CA . LEU A 1 163 ? -19.109 -42.557 47.000 1.00 56.41 163 LEU A CA 1
ATOM 1295 C C . LEU A 1 163 ? -18.372 -41.267 46.605 1.00 56.41 163 LEU A C 1
ATOM 1297 O O . LEU A 1 163 ? -18.870 -40.162 46.814 1.00 56.41 163 LEU A O 1
ATOM 1301 N N . SER A 1 164 ? -17.187 -41.405 46.012 1.00 50.38 164 SER A N 1
ATOM 1302 C CA . SER A 1 164 ? -16.503 -40.289 45.371 1.00 50.38 164 SER A CA 1
ATOM 1303 C C . SER A 1 164 ? -17.200 -40.019 44.043 1.00 50.38 164 SER A C 1
ATOM 1305 O O . SER A 1 164 ? -16.931 -40.693 43.047 1.00 50.38 164 SER A O 1
ATOM 1307 N N . ASN A 1 165 ? -18.120 -39.055 44.025 1.00 55.28 165 ASN A N 1
ATOM 1308 C CA . ASN A 1 165 ? -18.597 -38.502 42.764 1.00 55.28 165 ASN A CA 1
ATOM 1309 C C . ASN A 1 165 ? -17.371 -37.987 41.997 1.00 55.28 165 ASN A C 1
ATOM 1311 O O . ASN A 1 165 ? -16.642 -37.153 42.545 1.00 55.28 165 ASN A O 1
ATOM 1315 N N . PRO A 1 166 ? -17.101 -38.469 40.770 1.00 56.72 166 PRO A N 1
ATOM 1316 C CA . PRO A 1 166 ? -16.049 -37.890 39.956 1.00 56.72 166 PRO A CA 1
ATOM 1317 C C . PRO A 1 166 ? -16.410 -36.421 39.740 1.00 56.72 166 PRO A C 1
ATOM 1319 O O . PRO A 1 166 ? -17.432 -36.106 39.129 1.00 56.72 166 PRO A O 1
ATOM 1322 N N . VAL A 1 167 ? -15.601 -35.521 40.303 1.00 52.91 167 VAL A N 1
ATOM 1323 C CA . VAL A 1 167 ? -15.692 -34.091 40.020 1.00 52.91 167 VAL A CA 1
ATOM 1324 C C . VAL A 1 167 ? -15.355 -33.952 38.543 1.00 52.91 167 VAL A C 1
ATOM 1326 O O . VAL A 1 167 ? -14.195 -34.031 38.147 1.00 52.91 167 VAL A O 1
ATOM 1329 N N . SER A 1 168 ? -16.390 -33.863 37.711 1.00 57.69 168 SER A N 1
ATOM 1330 C CA . SER A 1 168 ? -16.225 -33.559 36.300 1.00 57.69 168 SER A CA 1
ATOM 1331 C C . SER A 1 168 ? -15.676 -32.143 36.226 1.00 57.69 168 SER A C 1
ATOM 1333 O O . SER A 1 168 ? -16.391 -31.183 36.498 1.00 57.69 168 SER A O 1
ATOM 1335 N N . ASP A 1 169 ? -14.404 -32.024 35.860 1.00 60.59 169 ASP A N 1
ATOM 1336 C CA . ASP A 1 169 ? -13.713 -30.752 35.621 1.00 60.59 169 ASP A CA 1
ATOM 1337 C C . ASP A 1 169 ? -14.176 -30.103 34.297 1.00 60.59 169 ASP A C 1
ATOM 1339 O O . ASP A 1 169 ? -13.446 -29.375 33.624 1.00 60.59 169 ASP A O 1
ATOM 1343 N N . MET A 1 170 ? -15.401 -30.425 33.865 1.00 51.38 170 MET A N 1
ATOM 1344 C CA . MET A 1 170 ? -16.001 -29.874 32.668 1.00 51.38 170 MET A CA 1
ATOM 1345 C C . MET A 1 170 ? -16.445 -28.443 32.989 1.00 51.38 170 MET A C 1
ATOM 1347 O O . MET A 1 170 ? -17.254 -28.248 33.905 1.00 51.38 170 MET A O 1
ATOM 1351 N N . PRO A 1 171 ? -15.937 -27.426 32.268 1.00 58.81 171 PRO A N 1
ATOM 1352 C CA . PRO A 1 171 ? -16.373 -26.054 32.477 1.00 58.81 171 PRO A CA 1
ATOM 1353 C C . PRO A 1 171 ? -17.891 -25.988 32.311 1.00 58.81 171 PRO A C 1
ATOM 1355 O O . PRO A 1 171 ? -18.454 -26.598 31.400 1.00 58.81 171 PRO A O 1
ATOM 1358 N N . SER A 1 172 ? -18.565 -25.270 33.211 1.00 65.19 172 SER A N 1
ATOM 1359 C CA . SER A 1 172 ? -20.025 -25.185 33.185 1.00 65.19 172 SER A CA 1
ATOM 1360 C C . SER A 1 172 ? -20.512 -24.699 31.816 1.00 65.19 172 SER A C 1
ATOM 1362 O O . SER A 1 172 ? -19.848 -23.900 31.151 1.00 65.19 172 SER A O 1
ATOM 1364 N N . ALA A 1 173 ? -21.702 -25.128 31.392 1.00 61.66 173 ALA A N 1
ATOM 1365 C CA . ALA A 1 173 ? -22.291 -24.675 30.130 1.00 61.66 173 ALA A CA 1
ATOM 1366 C C . ALA A 1 173 ? -22.402 -23.137 30.047 1.00 61.66 173 ALA A C 1
ATOM 1368 O O . ALA A 1 173 ? -22.411 -22.572 28.955 1.00 61.66 173 ALA A O 1
ATOM 1369 N N . GLU A 1 174 ? -22.453 -22.446 31.189 1.00 57.00 174 GLU A N 1
ATOM 1370 C CA . GLU A 1 174 ? -22.397 -20.986 31.273 1.00 57.00 174 GLU A CA 1
ATOM 1371 C C . GLU A 1 174 ? -21.006 -20.429 30.954 1.00 57.00 174 GLU A C 1
ATOM 1373 O O . GLU A 1 174 ? -20.909 -19.464 30.201 1.00 57.00 174 GLU A O 1
ATOM 1378 N N . LEU A 1 175 ? -19.931 -21.055 31.447 1.00 53.59 175 LEU A N 1
ATOM 1379 C CA . LEU A 1 175 ? -18.550 -20.715 31.089 1.00 53.59 175 LEU A CA 1
ATOM 1380 C C . LEU A 1 175 ? -18.244 -21.054 29.629 1.00 53.59 175 LEU A C 1
ATOM 1382 O O . LEU A 1 175 ? -17.596 -20.259 28.962 1.00 53.59 175 LEU A O 1
ATOM 1386 N N . MET A 1 176 ? -18.775 -22.160 29.103 1.00 54.03 176 MET A N 1
ATOM 1387 C CA . MET A 1 176 ? -18.663 -22.499 27.677 1.00 54.03 176 MET A CA 1
ATOM 1388 C C . MET A 1 176 ? -19.427 -21.510 26.784 1.00 54.03 176 MET A C 1
ATOM 1390 O O . MET A 1 176 ? -19.003 -21.228 25.667 1.00 54.03 176 MET A O 1
ATOM 1394 N N . LYS A 1 177 ? -20.545 -20.945 27.263 1.00 56.78 177 LYS A N 1
ATOM 1395 C CA . LYS A 1 177 ? -21.259 -19.852 26.579 1.00 56.78 177 LYS A CA 1
ATOM 1396 C C . LYS A 1 177 ? -20.507 -18.524 26.686 1.00 56.78 177 LYS A C 1
ATOM 1398 O O . LYS A 1 177 ? -20.492 -17.779 25.713 1.00 56.78 177 LYS A O 1
ATOM 1403 N N . LYS A 1 178 ? -19.862 -18.245 27.825 1.00 55.84 178 LYS A N 1
ATOM 1404 C CA . LYS A 1 178 ? -19.037 -17.043 28.050 1.00 55.84 178 LYS A CA 1
ATOM 1405 C C . LYS A 1 178 ? -17.695 -17.086 27.314 1.00 55.84 178 LYS A C 1
ATOM 1407 O O . LYS A 1 178 ? -17.186 -16.034 26.954 1.00 55.84 178 LYS A O 1
ATOM 1412 N N . SER A 1 179 ? -17.141 -18.277 27.076 1.00 53.47 179 SER A N 1
ATOM 1413 C CA . SER A 1 179 ? -15.910 -18.490 26.304 1.00 53.47 179 SER A CA 1
ATOM 1414 C C . SER A 1 179 ? -16.162 -18.702 24.812 1.00 53.47 179 SER A C 1
ATOM 1416 O O . SER A 1 179 ? -15.229 -19.042 24.084 1.00 53.47 179 SER A O 1
ATOM 1418 N N . ARG A 1 180 ? -17.393 -18.491 24.328 1.00 55.16 180 ARG A N 1
ATOM 1419 C CA . ARG A 1 180 ? -17.579 -18.129 22.925 1.00 55.16 180 ARG A CA 1
ATOM 1420 C C . ARG A 1 180 ? -16.998 -16.731 22.783 1.00 55.16 180 ARG A C 1
ATOM 1422 O O . ARG A 1 180 ? -17.722 -15.747 22.900 1.00 55.16 180 ARG A O 1
ATOM 1429 N N . SER A 1 181 ? -15.680 -16.651 22.607 1.00 53.19 181 SER A N 1
ATOM 1430 C CA . SER A 1 181 ? -15.069 -15.488 21.989 1.00 53.19 181 SER A CA 1
ATOM 1431 C C . SER A 1 181 ? -15.911 -15.213 20.751 1.00 53.19 181 SER A C 1
ATOM 1433 O O . SER A 1 181 ? -16.042 -16.071 19.875 1.00 53.19 181 SER A O 1
ATOM 1435 N N . ALA A 1 182 ? -16.613 -14.080 20.741 1.00 57.09 182 ALA A N 1
ATOM 1436 C CA . ALA A 1 182 ? -17.246 -13.620 19.521 1.00 57.09 182 ALA A CA 1
ATOM 1437 C C . ALA A 1 182 ? -16.149 -13.669 18.455 1.00 57.09 182 ALA A C 1
ATOM 1439 O O . ALA A 1 182 ? -15.040 -13.203 18.717 1.00 57.09 182 ALA A O 1
ATOM 1440 N N . ALA A 1 183 ? -16.401 -14.350 17.338 1.00 58.25 183 ALA A N 1
ATOM 1441 C CA . ALA A 1 183 ? -15.433 -14.414 16.259 1.00 58.25 183 ALA A CA 1
ATOM 1442 C C . ALA A 1 183 ? -15.224 -12.978 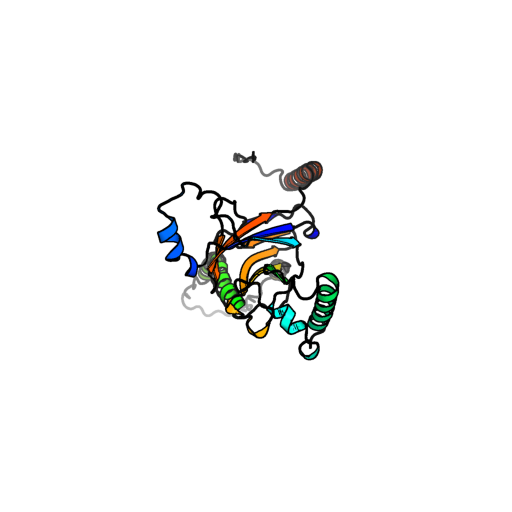15.774 1.00 58.25 183 ALA A C 1
ATOM 1444 O O . ALA A 1 183 ? -16.071 -12.434 15.070 1.00 58.25 183 ALA A O 1
ATOM 1445 N N . VAL A 1 184 ? -14.149 -12.352 16.251 1.00 70.06 184 VAL A N 1
ATOM 1446 C CA . VAL A 1 184 ? -13.782 -10.987 15.898 1.00 70.06 184 VAL A CA 1
ATOM 1447 C C . VAL A 1 184 ? -13.398 -11.024 14.428 1.00 70.06 184 VAL A C 1
ATOM 1449 O O . VAL A 1 184 ? -12.433 -11.686 14.041 1.00 70.06 184 VAL A O 1
ATOM 1452 N N . SER A 1 185 ? -14.194 -10.363 13.599 1.00 79.38 185 SER A N 1
ATOM 1453 C CA . SER A 1 185 ? -13.920 -10.255 12.173 1.00 79.38 185 SER A CA 1
ATOM 1454 C C . SER A 1 185 ? -12.727 -9.322 11.993 1.00 79.38 185 SER A C 1
ATOM 1456 O O . SER A 1 185 ? -12.776 -8.149 12.361 1.00 79.38 185 SER A O 1
ATOM 1458 N N . SER A 1 186 ? -11.614 -9.852 11.486 1.00 84.94 186 SER A N 1
ATOM 1459 C CA . SER A 1 186 ? -10.411 -9.057 11.252 1.00 84.94 186 SER A CA 1
ATOM 1460 C C . SER A 1 186 ? -10.021 -9.093 9.787 1.00 84.94 186 SER A C 1
ATOM 1462 O O . SER A 1 186 ? -9.688 -10.154 9.260 1.00 84.94 186 SER A O 1
ATOM 1464 N N . HIS A 1 187 ? -10.018 -7.928 9.152 1.00 89.31 187 HIS A N 1
ATOM 1465 C CA . HIS A 1 187 ? -9.604 -7.763 7.764 1.00 89.31 187 HIS A CA 1
ATOM 1466 C C . HIS A 1 187 ? -8.288 -6.997 7.716 1.00 89.31 187 HIS A C 1
ATOM 1468 O O . HIS A 1 187 ? -8.083 -6.047 8.470 1.00 89.31 187 HIS A O 1
ATOM 1474 N N . VAL A 1 188 ? -7.386 -7.397 6.824 1.00 90.50 188 VAL A N 1
ATOM 1475 C CA . VAL A 1 188 ? -6.064 -6.778 6.695 1.00 90.50 188 VAL A CA 1
ATOM 1476 C C . VAL A 1 188 ? -5.844 -6.319 5.257 1.00 90.50 188 VAL A C 1
ATOM 1478 O O . VAL A 1 188 ? -6.353 -6.914 4.305 1.00 90.50 188 VAL A O 1
ATOM 1481 N N . MET A 1 189 ? -5.112 -5.222 5.113 1.00 92.44 189 MET A N 1
ATOM 1482 C CA . MET A 1 189 ? -4.639 -4.676 3.849 1.00 92.44 189 MET A CA 1
ATOM 1483 C C . MET A 1 189 ? -3.180 -4.260 4.012 1.00 92.44 189 MET A C 1
ATOM 1485 O O . MET A 1 189 ? -2.793 -3.707 5.044 1.00 92.44 189 MET A O 1
ATOM 1489 N N . TYR A 1 190 ? -2.374 -4.505 2.986 1.00 93.06 190 TYR A N 1
ATOM 1490 C CA . TYR A 1 190 ? -0.954 -4.177 2.985 1.00 93.06 190 TYR A CA 1
ATOM 1491 C C . TYR A 1 190 ? -0.666 -3.156 1.892 1.00 93.06 190 TYR A C 1
ATOM 1493 O O . TYR A 1 190 ? -0.978 -3.387 0.724 1.00 93.06 190 TYR A O 1
ATOM 1501 N N . LEU A 1 191 ? -0.069 -2.033 2.283 1.00 93.31 191 LEU A N 1
ATOM 1502 C CA . LEU A 1 191 ? 0.463 -1.023 1.379 1.00 93.31 191 LEU A CA 1
ATOM 1503 C C . LEU A 1 191 ? 1.930 -1.335 1.115 1.00 93.31 191 LEU A C 1
ATOM 1505 O O . LEU A 1 191 ? 2.734 -1.432 2.047 1.00 93.31 191 LEU A O 1
ATOM 1509 N N . MET A 1 192 ? 2.267 -1.477 -0.156 1.00 92.25 192 MET A N 1
ATOM 1510 C CA . MET A 1 192 ? 3.571 -1.920 -0.615 1.00 92.25 192 MET A CA 1
ATOM 1511 C C . MET A 1 192 ? 4.167 -0.914 -1.595 1.00 92.25 192 MET A C 1
ATOM 1513 O O . MET A 1 192 ? 3.449 -0.162 -2.258 1.00 92.25 192 MET A O 1
ATOM 1517 N N . ALA A 1 193 ? 5.490 -0.943 -1.712 1.00 91.56 193 ALA A N 1
ATOM 1518 C CA . ALA A 1 193 ? 6.217 -0.219 -2.738 1.00 91.56 193 ALA A CA 1
ATOM 1519 C C . ALA A 1 193 ? 7.250 -1.107 -3.419 1.00 91.56 193 ALA A C 1
ATOM 1521 O O . ALA A 1 193 ? 7.886 -1.946 -2.780 1.00 91.56 193 ALA A O 1
ATOM 1522 N N . TYR A 1 194 ? 7.440 -0.877 -4.712 1.00 89.44 194 TYR A N 1
ATOM 1523 C CA . TYR A 1 194 ? 8.542 -1.424 -5.483 1.00 89.44 194 TYR A CA 1
ATOM 1524 C C . TYR A 1 194 ? 9.690 -0.413 -5.484 1.00 89.44 194 TYR A C 1
ATOM 1526 O O . TYR A 1 194 ? 9.540 0.696 -5.993 1.00 89.44 194 TYR A O 1
ATOM 1534 N N . LEU A 1 195 ? 10.827 -0.784 -4.892 1.00 87.75 195 LEU A N 1
ATOM 1535 C CA . LEU A 1 195 ? 12.008 0.082 -4.760 1.00 87.75 195 LEU A CA 1
ATOM 1536 C C . LEU A 1 195 ? 13.079 -0.175 -5.840 1.00 87.75 195 LEU A C 1
ATOM 1538 O O . LEU A 1 195 ? 14.221 0.271 -5.695 1.00 87.75 195 LEU A O 1
ATOM 1542 N N . GLY A 1 196 ? 12.726 -0.912 -6.897 1.00 79.62 196 GLY A N 1
ATOM 1543 C CA . GLY A 1 196 ? 13.571 -1.145 -8.069 1.00 79.62 196 GLY A CA 1
ATOM 1544 C C . GLY A 1 196 ? 13.439 -0.043 -9.129 1.00 79.62 196 GLY A C 1
ATOM 1545 O O . GLY A 1 196 ? 12.869 1.023 -8.886 1.00 79.62 196 GLY A O 1
ATOM 1546 N N . ALA A 1 197 ? 13.983 -0.283 -10.323 1.00 76.50 197 ALA A N 1
ATOM 1547 C CA . ALA A 1 197 ? 13.995 0.713 -11.397 1.00 76.50 197 ALA A CA 1
ATOM 1548 C C . ALA A 1 197 ? 12.572 1.008 -11.915 1.00 76.50 197 ALA A C 1
ATOM 1550 O O . ALA A 1 197 ? 11.739 0.109 -11.993 1.00 76.50 197 ALA A O 1
ATOM 1551 N N . LYS A 1 198 ? 12.281 2.269 -12.290 1.00 67.06 198 LYS A N 1
ATOM 1552 C CA . LYS A 1 198 ? 10.968 2.638 -12.877 1.00 67.06 198 LYS A CA 1
ATOM 1553 C C . LYS A 1 198 ? 10.822 2.094 -14.289 1.00 67.06 198 LYS A C 1
ATOM 1555 O O . LYS A 1 198 ? 9.744 1.662 -14.672 1.00 67.06 198 LYS A O 1
ATOM 1560 N N . ASP A 1 199 ? 11.919 2.136 -15.039 1.00 62.66 199 ASP A N 1
ATOM 1561 C CA . ASP A 1 199 ? 11.934 1.922 -16.487 1.00 62.66 199 ASP A CA 1
ATOM 1562 C C . ASP A 1 199 ? 12.048 0.444 -16.860 1.00 62.66 199 ASP A C 1
ATOM 1564 O O . ASP A 1 199 ? 12.589 0.082 -17.904 1.00 62.66 199 ASP A O 1
ATOM 1568 N N . VAL A 1 200 ? 11.537 -0.430 -15.995 1.00 58.88 200 VAL A N 1
ATOM 1569 C CA . VAL A 1 200 ? 11.514 -1.865 -16.237 1.00 58.88 200 VAL A CA 1
ATOM 1570 C C . VAL A 1 200 ? 10.388 -2.161 -17.225 1.00 58.88 200 VAL A C 1
ATOM 1572 O O . VAL A 1 200 ? 9.274 -2.513 -16.854 1.00 58.88 200 VAL A O 1
ATOM 1575 N N . GLN A 1 201 ? 10.685 -1.975 -18.511 1.00 55.88 201 GLN A N 1
ATOM 1576 C CA . GLN A 1 201 ? 9.882 -2.524 -19.610 1.00 55.88 201 GLN A CA 1
ATOM 1577 C C . GLN A 1 201 ? 10.009 -4.054 -19.651 1.00 55.88 201 GLN A C 1
ATOM 1579 O O . GLN A 1 201 ? 9.080 -4.750 -20.053 1.00 55.88 201 GLN A O 1
ATOM 1584 N N . ASP A 1 202 ? 11.127 -4.575 -19.140 1.00 57.91 202 ASP A N 1
ATOM 1585 C CA . ASP A 1 202 ? 11.412 -6.000 -19.075 1.00 57.91 202 ASP A CA 1
ATOM 1586 C C . ASP A 1 202 ? 11.052 -6.571 -17.706 1.00 57.91 202 ASP A C 1
ATOM 1588 O O . ASP A 1 202 ? 11.875 -6.634 -16.786 1.00 57.91 202 ASP A O 1
ATOM 1592 N N . PHE A 1 203 ? 9.824 -7.075 -17.596 1.00 65.31 203 PHE A N 1
ATOM 1593 C CA . PHE A 1 203 ? 9.293 -7.744 -16.405 1.00 65.31 203 PHE A CA 1
ATOM 1594 C C . PHE A 1 203 ? 10.171 -8.887 -15.851 1.00 65.31 203 PHE A C 1
ATOM 1596 O O . PHE A 1 203 ? 9.986 -9.311 -14.713 1.00 65.31 203 PHE A O 1
ATOM 1603 N N . GLN A 1 204 ? 11.143 -9.377 -16.628 1.00 60.03 204 GLN A N 1
ATOM 1604 C CA . GLN A 1 204 ? 12.131 -10.381 -16.215 1.00 60.03 204 GLN A CA 1
ATOM 1605 C C . GLN A 1 204 ? 13.165 -9.858 -15.206 1.00 60.03 204 GLN A C 1
ATOM 1607 O O . GLN A 1 204 ? 13.783 -10.653 -14.506 1.00 60.03 204 GLN A O 1
ATOM 1612 N N . THR A 1 205 ? 13.357 -8.540 -15.111 1.00 65.81 205 THR A N 1
ATOM 1613 C CA . THR A 1 205 ? 14.312 -7.927 -14.167 1.00 65.81 205 THR A CA 1
ATOM 1614 C C . THR A 1 205 ? 13.679 -7.564 -12.818 1.00 65.81 205 THR A C 1
ATOM 1616 O O . THR A 1 205 ? 14.367 -7.076 -11.918 1.00 65.81 205 THR A O 1
ATOM 1619 N N . ILE A 1 206 ? 12.377 -7.829 -12.653 1.00 73.44 206 ILE A N 1
ATOM 1620 C CA . ILE A 1 206 ? 11.640 -7.562 -11.417 1.00 73.44 206 ILE A CA 1
ATOM 1621 C C . ILE A 1 206 ? 12.021 -8.610 -10.376 1.00 73.44 206 ILE A C 1
ATOM 1623 O O . ILE A 1 206 ? 11.580 -9.757 -10.425 1.00 73.44 206 ILE A O 1
ATOM 1627 N N . ASP A 1 207 ? 12.825 -8.191 -9.406 1.00 76.31 207 ASP A N 1
ATOM 1628 C CA . ASP A 1 207 ? 13.146 -9.003 -8.242 1.00 76.31 207 ASP A CA 1
ATOM 1629 C C . ASP A 1 207 ? 12.082 -8.837 -7.149 1.00 76.31 207 ASP A C 1
ATOM 1631 O O . ASP A 1 207 ? 11.610 -7.732 -6.868 1.00 76.31 207 ASP A O 1
ATOM 1635 N N . GLN A 1 208 ? 11.743 -9.942 -6.489 1.00 78.94 208 GLN A N 1
ATOM 1636 C CA . GLN A 1 208 ? 10.849 -9.959 -5.336 1.00 78.94 208 GLN A CA 1
ATOM 1637 C C . GLN A 1 208 ? 11.452 -9.203 -4.146 1.00 78.94 208 GLN A C 1
ATOM 1639 O O . GLN A 1 208 ? 10.712 -8.620 -3.355 1.00 78.94 208 GLN A O 1
ATOM 1644 N N . SER A 1 209 ? 12.785 -9.160 -4.043 1.00 81.62 209 SER A N 1
ATOM 1645 C CA . SER A 1 209 ? 13.475 -8.488 -2.938 1.00 81.62 209 SER A CA 1
ATOM 1646 C C . SER A 1 209 ? 13.261 -6.964 -2.914 1.00 81.62 209 SER A C 1
ATOM 1648 O O . SER A 1 209 ? 13.410 -6.340 -1.856 1.00 81.62 209 SER A O 1
ATOM 1650 N N . ASP A 1 210 ? 12.876 -6.364 -4.046 1.00 84.81 210 ASP A N 1
ATOM 1651 C CA . ASP A 1 210 ? 12.581 -4.933 -4.173 1.00 84.81 210 ASP A CA 1
ATOM 1652 C C . ASP A 1 210 ? 11.142 -4.573 -3.771 1.00 84.81 210 ASP A C 1
ATOM 1654 O O . ASP A 1 210 ? 10.846 -3.389 -3.589 1.00 84.81 210 ASP A O 1
ATOM 1658 N N . GLU A 1 211 ? 10.249 -5.556 -3.598 1.00 88.75 211 GLU A N 1
ATOM 1659 C CA . GLU A 1 211 ? 8.924 -5.330 -3.017 1.00 88.75 211 GLU A CA 1
ATOM 1660 C C . GLU A 1 211 ? 9.059 -5.171 -1.495 1.00 88.75 211 GLU A C 1
ATOM 1662 O O . GLU A 1 211 ? 9.459 -6.091 -0.776 1.00 88.75 211 GLU A O 1
ATOM 1667 N N . LYS A 1 212 ? 8.717 -3.992 -0.974 1.00 89.19 212 LYS A N 1
ATOM 1668 C CA . LY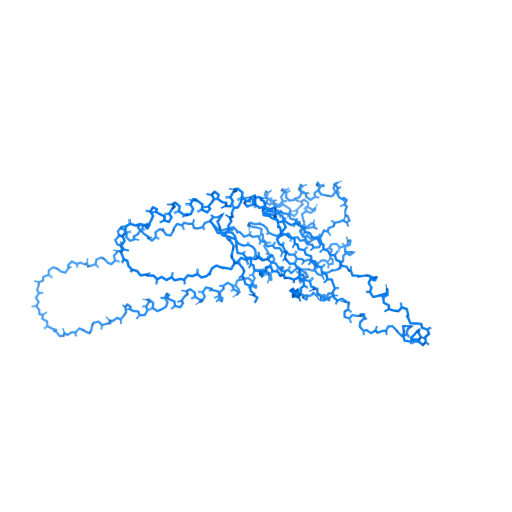S A 1 212 ? 8.810 -3.690 0.456 1.00 89.19 212 LYS A CA 1
ATOM 1669 C C . LYS A 1 212 ? 7.475 -3.247 1.039 1.00 89.19 212 LYS A C 1
ATOM 1671 O O . LYS A 1 212 ? 6.713 -2.515 0.411 1.00 89.19 212 LYS A O 1
ATOM 1676 N N . LEU A 1 213 ? 7.222 -3.685 2.271 1.00 91.38 213 LEU A N 1
ATOM 1677 C CA . LEU A 1 213 ? 6.054 -3.291 3.050 1.00 91.38 213 LEU A CA 1
ATOM 1678 C C . LEU A 1 213 ? 6.234 -1.869 3.579 1.00 91.38 213 LEU A C 1
ATOM 1680 O O . LEU A 1 213 ? 7.196 -1.597 4.295 1.00 91.38 213 LEU A O 1
ATOM 1684 N N . LEU A 1 214 ? 5.288 -0.993 3.244 1.00 91.50 214 LEU A N 1
ATOM 1685 C CA . LEU A 1 214 ? 5.221 0.364 3.778 1.00 91.50 214 LEU A CA 1
ATOM 1686 C C . LEU A 1 214 ? 4.305 0.441 4.993 1.00 91.50 214 LEU A C 1
ATOM 1688 O O . LEU A 1 214 ? 4.670 1.046 5.990 1.00 91.50 214 LEU A O 1
ATOM 1692 N N . CYS A 1 215 ? 3.110 -0.150 4.910 1.00 91.31 215 CYS A N 1
ATOM 1693 C CA . CYS A 1 215 ? 2.130 -0.092 5.988 1.00 91.31 215 CYS A CA 1
ATOM 1694 C C . CYS A 1 215 ? 1.224 -1.327 5.993 1.00 91.31 215 CYS A C 1
ATOM 1696 O O . CYS A 1 215 ? 0.737 -1.756 4.948 1.00 91.31 215 CYS A O 1
ATOM 1698 N N . LYS A 1 216 ? 0.965 -1.878 7.177 1.00 91.81 216 LYS A N 1
ATOM 1699 C CA . LYS A 1 216 ? -0.073 -2.872 7.452 1.00 91.81 216 LYS A CA 1
ATOM 1700 C C . LYS A 1 216 ? -1.254 -2.156 8.096 1.00 91.81 216 LYS A C 1
ATOM 1702 O O . LYS A 1 216 ? -1.097 -1.509 9.129 1.00 91.81 216 LYS A O 1
ATOM 1707 N N . ILE A 1 217 ? -2.425 -2.319 7.499 1.00 91.50 217 ILE A N 1
ATOM 1708 C CA . ILE A 1 217 ? -3.686 -1.776 7.991 1.00 91.50 217 ILE A CA 1
ATOM 1709 C C . ILE A 1 217 ? -4.541 -2.957 8.420 1.00 91.50 217 ILE A C 1
ATOM 1711 O O . ILE A 1 217 ? -4.818 -3.843 7.610 1.00 91.50 217 ILE A O 1
ATOM 1715 N N . ARG A 1 218 ? -4.963 -2.983 9.679 1.00 90.81 218 ARG A N 1
ATOM 1716 C CA . ARG A 1 218 ? -5.841 -4.023 10.214 1.00 90.81 218 ARG A CA 1
ATOM 1717 C C . ARG A 1 218 ? -7.123 -3.390 10.717 1.00 90.81 218 ARG A C 1
ATOM 1719 O O . ARG A 1 218 ? -7.083 -2.464 11.508 1.00 90.81 218 ARG A O 1
ATOM 1726 N N . VAL A 1 219 ? -8.254 -3.906 10.267 1.00 90.31 219 VAL A N 1
ATOM 1727 C CA . VAL A 1 219 ? -9.576 -3.492 10.726 1.00 90.31 219 VAL A CA 1
ATOM 1728 C C . VAL A 1 219 ? -10.158 -4.600 11.586 1.00 90.31 219 VAL A C 1
ATOM 1730 O O . VAL A 1 219 ? -10.208 -5.752 11.155 1.00 90.31 219 VAL A O 1
ATOM 1733 N N . ILE A 1 220 ? -10.573 -4.241 12.797 1.00 89.06 220 ILE A N 1
ATOM 1734 C CA . ILE A 1 220 ? -11.168 -5.128 13.796 1.00 89.06 220 ILE A CA 1
ATOM 1735 C C . ILE A 1 220 ? -12.642 -4.753 13.954 1.00 89.06 220 ILE A C 1
ATOM 1737 O O . ILE A 1 220 ? -12.954 -3.611 14.310 1.00 89.06 220 ILE A O 1
ATOM 1741 N N . ASP A 1 221 ? -13.533 -5.711 13.690 1.00 84.19 221 ASP A N 1
ATOM 1742 C CA . ASP A 1 221 ? -14.994 -5.587 13.824 1.00 84.19 221 ASP A CA 1
ATOM 1743 C C . ASP A 1 221 ? -15.582 -4.330 13.169 1.00 84.19 221 ASP A C 1
ATOM 1745 O O . ASP A 1 221 ? -16.536 -3.740 13.675 1.00 84.19 221 ASP A O 1
ATOM 1749 N N . ASP A 1 222 ? -14.970 -3.887 12.067 1.00 82.88 222 ASP A N 1
ATOM 1750 C CA . ASP A 1 222 ? -15.297 -2.662 11.327 1.00 82.88 222 ASP A CA 1
ATOM 1751 C C . ASP A 1 222 ? -15.346 -1.374 12.173 1.00 82.88 222 ASP A C 1
ATOM 1753 O O . ASP A 1 222 ? -15.860 -0.348 11.731 1.00 82.88 222 ASP A O 1
ATOM 1757 N N . ARG A 1 223 ? -14.795 -1.411 13.391 1.00 82.88 223 ARG A N 1
ATOM 1758 C CA . ARG A 1 223 ? -14.868 -0.329 14.384 1.00 82.88 223 ARG A CA 1
ATOM 1759 C C . ARG A 1 223 ? -13.521 0.255 14.735 1.00 82.88 223 ARG A C 1
ATOM 1761 O O . ARG A 1 223 ? -13.459 1.412 15.131 1.00 82.88 223 ARG A O 1
ATOM 1768 N N . ILE A 1 224 ? -12.461 -0.538 14.654 1.00 87.12 224 ILE A N 1
ATOM 1769 C CA . ILE A 1 224 ? -11.113 -0.103 15.012 1.00 87.12 224 ILE A CA 1
ATOM 1770 C C . ILE A 1 224 ? -10.211 -0.360 13.816 1.00 87.12 224 ILE A C 1
ATOM 1772 O O . ILE A 1 224 ? -10.179 -1.475 13.301 1.00 87.12 224 ILE A O 1
ATOM 1776 N N . VAL A 1 225 ? -9.481 0.666 13.381 1.00 89.56 225 VAL A N 1
ATOM 1777 C CA . VAL A 1 225 ? -8.433 0.550 12.364 1.00 89.56 225 VAL A CA 1
ATOM 1778 C C . VAL A 1 225 ? -7.079 0.738 13.032 1.00 89.56 225 VAL A C 1
ATOM 1780 O O . VAL A 1 225 ? -6.804 1.773 13.633 1.00 89.56 225 VAL A O 1
ATOM 1783 N N . GLU A 1 226 ? -6.218 -0.257 12.894 1.00 89.62 226 GLU A N 1
ATOM 1784 C CA . GLU A 1 226 ? -4.835 -0.246 13.346 1.00 89.62 226 GLU A CA 1
ATOM 1785 C C . GLU A 1 226 ? -3.898 -0.017 12.155 1.00 89.62 226 GLU A C 1
ATOM 1787 O O . GLU A 1 226 ? -4.010 -0.699 11.133 1.00 89.62 226 GLU A O 1
ATOM 1792 N N . PHE A 1 227 ? -2.945 0.905 12.302 1.00 90.44 227 PHE A N 1
ATOM 1793 C CA . PHE A 1 227 ? -1.906 1.205 11.313 1.00 90.44 227 PHE A CA 1
ATOM 1794 C C . PHE A 1 227 ? -0.524 0.850 11.857 1.00 90.44 227 PHE A C 1
ATOM 1796 O O . PHE A 1 227 ? -0.171 1.202 12.988 1.00 90.44 227 PHE A O 1
ATOM 1803 N N . LYS A 1 228 ? 0.274 0.155 11.040 1.00 90.06 228 LYS A N 1
ATOM 1804 C CA . LYS A 1 228 ? 1.662 -0.211 11.351 1.00 90.06 228 LYS A CA 1
ATOM 1805 C C . LYS A 1 228 ? 2.570 0.023 10.139 1.00 90.06 228 LYS A C 1
ATOM 1807 O O . LYS A 1 228 ? 2.494 -0.768 9.199 1.00 90.06 228 LYS A O 1
ATOM 1812 N N . PRO A 1 229 ? 3.448 1.040 10.142 1.00 89.31 229 PRO A N 1
ATOM 1813 C CA . PRO A 1 229 ? 3.608 2.064 11.171 1.00 89.31 229 PRO A CA 1
ATOM 1814 C C . PRO A 1 229 ? 2.446 3.064 11.163 1.00 89.31 229 PRO A C 1
ATOM 1816 O O . PRO A 1 229 ? 1.635 3.081 10.235 1.00 89.31 229 PRO A O 1
ATOM 1819 N N . ASP A 1 230 ? 2.392 3.890 12.202 1.00 88.19 230 ASP A N 1
ATOM 1820 C CA . ASP A 1 230 ? 1.433 4.982 12.307 1.00 88.19 230 ASP A CA 1
ATOM 1821 C C . ASP A 1 230 ? 1.683 6.100 11.274 1.00 88.19 230 ASP A C 1
ATOM 1823 O O . ASP A 1 230 ? 2.753 6.171 10.646 1.00 88.19 230 ASP A O 1
ATOM 1827 N N . PHE A 1 231 ? 0.693 6.983 11.113 1.00 86.75 231 PHE A N 1
ATOM 1828 C CA . PHE A 1 231 ? 0.820 8.202 10.322 1.00 86.75 231 PHE A CA 1
ATOM 1829 C C . PHE A 1 231 ? 2.015 9.029 10.783 1.00 86.75 231 PHE A C 1
ATOM 1831 O O . PHE A 1 231 ? 2.368 9.055 11.964 1.00 86.75 231 PHE A O 1
ATOM 1838 N N . ASN A 1 232 ? 2.639 9.714 9.834 1.00 84.69 232 ASN A N 1
ATOM 1839 C CA . ASN A 1 232 ? 3.779 10.560 10.124 1.00 84.69 232 ASN A CA 1
ATOM 1840 C C . ASN A 1 232 ? 3.561 11.990 9.652 1.00 84.69 232 ASN A C 1
ATOM 1842 O O . ASN A 1 232 ? 2.859 12.282 8.683 1.00 84.69 232 ASN A O 1
ATOM 1846 N N . GLU A 1 233 ? 4.211 12.893 10.370 1.00 74.75 233 GLU A N 1
ATOM 1847 C CA . GLU A 1 233 ? 4.351 14.272 9.950 1.00 74.75 233 GLU A CA 1
ATOM 1848 C C . GLU A 1 233 ? 5.482 14.389 8.920 1.00 74.75 233 GLU A C 1
ATOM 1850 O O . GLU A 1 233 ? 6.438 13.607 8.957 1.00 74.75 233 GLU A O 1
ATOM 1855 N N . PRO A 1 234 ? 5.447 15.401 8.034 1.00 71.44 234 PRO A N 1
ATOM 1856 C CA . PRO A 1 234 ? 6.523 15.639 7.070 1.00 71.44 234 PRO A CA 1
ATOM 1857 C C . PRO A 1 234 ? 7.897 15.868 7.730 1.00 71.44 234 PRO A C 1
ATOM 1859 O O . PRO A 1 234 ? 8.924 15.720 7.076 1.00 71.44 234 PRO A O 1
ATOM 1862 N N . SER A 1 235 ? 7.919 16.200 9.025 1.00 71.44 235 SER A N 1
ATOM 1863 C CA . SER A 1 235 ? 9.132 16.368 9.832 1.00 71.44 235 SER A CA 1
ATOM 1864 C C . SER A 1 235 ? 9.854 15.043 10.135 1.00 71.44 235 SER A C 1
ATOM 1866 O O . SER A 1 235 ? 11.074 15.026 10.296 1.00 71.44 235 SER A O 1
ATOM 1868 N N . GLN A 1 236 ? 9.128 13.918 10.183 1.00 81.56 236 GLN A N 1
ATOM 1869 C CA . GLN A 1 236 ? 9.683 12.607 10.531 1.00 81.56 236 GLN A CA 1
ATOM 1870 C C . GLN A 1 236 ? 9.285 11.542 9.491 1.00 81.56 236 GLN A C 1
ATOM 1872 O O . GLN A 1 236 ? 8.390 10.725 9.732 1.00 81.56 236 GLN A O 1
ATOM 1877 N N . PRO A 1 237 ? 9.938 11.528 8.314 1.00 85.31 237 PRO A N 1
ATOM 1878 C CA . PRO A 1 237 ? 9.693 10.506 7.304 1.00 85.31 237 PRO A CA 1
ATOM 1879 C C . PRO A 1 237 ? 10.051 9.111 7.811 1.00 85.31 237 PRO A C 1
ATOM 1881 O O . PRO A 1 237 ? 11.038 8.919 8.525 1.00 85.31 237 PRO A O 1
ATOM 1884 N N . HIS A 1 238 ? 9.293 8.112 7.364 1.00 86.94 238 HIS A N 1
ATOM 1885 C CA . HIS A 1 238 ? 9.707 6.727 7.526 1.00 86.94 238 HIS A CA 1
ATOM 1886 C C . HIS A 1 238 ? 10.735 6.395 6.448 1.00 86.94 238 HIS A C 1
ATOM 1888 O O . HIS A 1 238 ? 10.497 6.614 5.261 1.00 86.94 238 HIS A O 1
ATOM 1894 N N . ARG A 1 239 ? 11.887 5.863 6.853 1.00 88.56 239 ARG A N 1
ATOM 1895 C CA . ARG A 1 239 ? 12.970 5.506 5.935 1.00 88.56 239 ARG A CA 1
ATOM 1896 C C . ARG A 1 239 ? 12.889 4.033 5.557 1.00 88.56 239 ARG A C 1
ATOM 1898 O O . ARG A 1 239 ? 12.713 3.176 6.422 1.00 88.56 239 ARG A O 1
ATOM 1905 N N . ILE A 1 240 ? 13.063 3.740 4.275 1.00 87.69 240 ILE A N 1
ATOM 1906 C CA . ILE A 1 240 ? 13.110 2.381 3.746 1.00 87.69 240 ILE A CA 1
ATOM 1907 C C . ILE A 1 240 ? 14.246 2.231 2.739 1.00 87.69 240 ILE A C 1
ATOM 1909 O O . ILE A 1 240 ? 14.543 3.142 1.970 1.00 87.69 240 ILE A O 1
ATOM 1913 N N . GLU A 1 241 ? 14.911 1.082 2.767 1.00 85.31 241 GLU A N 1
ATOM 1914 C CA . GLU A 1 241 ? 16.088 0.819 1.942 1.00 85.31 241 GLU A CA 1
ATOM 1915 C C . GLU A 1 241 ? 15.761 -0.243 0.890 1.00 85.31 241 GLU A C 1
ATOM 1917 O O . GLU A 1 241 ? 15.220 -1.312 1.196 1.00 85.31 241 GLU A O 1
ATOM 1922 N N . GLY A 1 242 ? 16.069 0.083 -0.362 1.00 80.00 242 GLY A N 1
ATOM 1923 C CA . GLY A 1 242 ? 16.008 -0.819 -1.504 1.00 80.00 242 GLY A CA 1
ATOM 1924 C C . GLY A 1 242 ? 17.384 -0.970 -2.142 1.00 80.00 242 GLY A C 1
ATOM 1925 O O . GLY A 1 242 ? 18.333 -0.268 -1.791 1.00 80.00 242 GLY A O 1
ATOM 1926 N N . ARG A 1 243 ? 17.504 -1.862 -3.128 1.00 75.94 243 ARG A N 1
ATOM 1927 C CA . ARG A 1 243 ? 18.784 -2.090 -3.821 1.00 75.94 243 ARG A CA 1
ATOM 1928 C C . ARG A 1 243 ? 19.269 -0.852 -4.578 1.00 75.94 243 ARG A C 1
ATOM 1930 O O . ARG A 1 243 ? 20.467 -0.614 -4.675 1.00 75.94 243 ARG A O 1
ATOM 1937 N N . MET A 1 244 ? 18.340 -0.043 -5.087 1.00 73.38 244 MET A N 1
ATOM 1938 C CA . MET A 1 244 ? 18.645 1.156 -5.875 1.00 73.38 244 MET A CA 1
ATOM 1939 C C . MET A 1 244 ? 18.854 2.429 -5.047 1.00 73.38 244 MET A C 1
ATOM 1941 O O . MET A 1 244 ? 19.170 3.486 -5.608 1.00 73.38 244 MET A O 1
ATOM 1945 N N . GLY A 1 245 ? 18.671 2.363 -3.730 1.00 79.69 245 GLY A N 1
ATOM 1946 C CA . GLY A 1 245 ? 18.870 3.497 -2.840 1.00 79.69 245 GLY A CA 1
ATOM 1947 C C . GLY A 1 245 ? 17.895 3.527 -1.674 1.00 79.69 245 GLY A C 1
ATOM 1948 O O . GLY A 1 245 ? 17.155 2.581 -1.402 1.00 79.69 245 GLY A O 1
ATOM 1949 N N . VAL A 1 246 ? 17.922 4.656 -0.980 1.00 85.88 246 VAL A N 1
ATOM 1950 C CA . VAL A 1 246 ? 17.116 4.906 0.208 1.00 85.88 246 VAL A CA 1
ATOM 1951 C C . VAL A 1 246 ? 15.932 5.782 -0.174 1.00 85.88 246 VAL A C 1
ATOM 1953 O O . VAL A 1 246 ? 16.079 6.751 -0.919 1.00 85.88 246 VAL A O 1
ATOM 1956 N N . PHE A 1 247 ? 14.764 5.453 0.360 1.00 88.94 247 PHE A N 1
ATOM 1957 C CA . PHE A 1 247 ? 13.535 6.194 0.141 1.00 88.94 247 PHE A CA 1
ATOM 1958 C C . PHE A 1 247 ? 12.950 6.657 1.474 1.00 88.94 247 PHE A C 1
ATOM 1960 O O . PHE A 1 247 ? 12.994 5.940 2.475 1.00 88.94 247 PHE A O 1
ATOM 1967 N N . ASN A 1 248 ? 12.383 7.855 1.468 1.00 91.19 248 ASN A N 1
ATOM 1968 C CA . ASN A 1 248 ? 11.507 8.352 2.516 1.00 91.19 248 ASN A CA 1
ATOM 1969 C C . ASN A 1 248 ? 10.066 8.126 2.086 1.00 91.19 248 ASN A C 1
ATOM 1971 O O . ASN A 1 248 ? 9.718 8.414 0.944 1.00 91.19 248 ASN A O 1
ATOM 1975 N N . TYR A 1 249 ? 9.217 7.654 2.992 1.00 91.75 249 TYR A N 1
ATOM 1976 C CA . TYR A 1 249 ? 7.786 7.607 2.752 1.00 91.75 249 TYR A CA 1
ATOM 1977 C C . TYR A 1 249 ? 6.983 8.301 3.846 1.00 91.75 249 TYR A C 1
ATOM 1979 O O . TYR A 1 249 ? 7.357 8.345 5.023 1.00 91.75 249 TYR A O 1
ATOM 1987 N N . PHE A 1 250 ? 5.850 8.844 3.417 1.00 91.56 250 PHE A N 1
ATOM 1988 C CA . PHE A 1 250 ? 4.900 9.563 4.245 1.00 91.56 250 PHE A CA 1
ATOM 1989 C C . PHE A 1 250 ? 3.528 8.912 4.140 1.00 91.56 250 PHE A C 1
ATOM 1991 O O . PHE A 1 250 ? 3.045 8.640 3.040 1.00 91.56 250 PHE A O 1
ATOM 1998 N N . LEU A 1 251 ? 2.913 8.674 5.292 1.00 92.00 251 LEU A N 1
ATOM 1999 C CA . LEU A 1 251 ? 1.570 8.152 5.463 1.00 92.00 251 LEU A CA 1
ATOM 2000 C C . LEU A 1 251 ? 0.711 9.268 6.048 1.00 92.00 251 LEU A C 1
ATOM 2002 O O . LEU A 1 251 ? 0.957 9.731 7.159 1.00 92.00 251 LEU A O 1
ATOM 2006 N N . SER A 1 252 ? -0.323 9.672 5.317 1.00 91.00 252 SER A N 1
ATOM 2007 C CA . SER A 1 252 ? -1.268 10.689 5.782 1.00 91.00 252 SER A CA 1
ATOM 2008 C C . SER A 1 252 ? -2.712 10.270 5.533 1.00 91.00 252 SER A C 1
ATOM 2010 O O . SER A 1 252 ? -3.035 9.587 4.554 1.00 91.00 252 SER A O 1
ATOM 2012 N N . ASN A 1 253 ? -3.598 10.696 6.431 1.00 88.75 253 ASN A N 1
ATOM 2013 C CA . ASN A 1 253 ? -5.030 10.510 6.268 1.00 88.75 253 ASN A CA 1
ATOM 2014 C C . ASN A 1 253 ? -5.564 11.501 5.219 1.00 88.75 253 ASN A C 1
ATOM 2016 O O . ASN A 1 253 ? -5.475 12.714 5.395 1.00 88.75 253 ASN A O 1
ATOM 2020 N N . ALA A 1 254 ? -6.132 10.978 4.133 1.00 86.94 254 ALA A N 1
ATOM 2021 C CA . ALA A 1 254 ? -6.752 11.752 3.056 1.00 86.94 254 ALA A CA 1
ATOM 2022 C C . ALA A 1 254 ? -8.276 11.546 2.993 1.00 86.94 254 ALA A C 1
ATOM 2024 O O . ALA A 1 254 ? -8.908 11.840 1.971 1.00 86.94 254 ALA A O 1
ATOM 2025 N N . SER A 1 255 ? -8.860 10.982 4.053 1.00 85.00 255 SER A N 1
ATOM 2026 C CA . SER A 1 255 ? -10.298 10.734 4.153 1.00 85.00 255 SER A CA 1
ATOM 2027 C C . SER A 1 255 ? -11.067 12.060 4.211 1.00 85.00 255 SER A C 1
ATOM 2029 O O . SER A 1 255 ? -10.542 13.053 4.727 1.00 85.00 255 SER A O 1
ATOM 2031 N N . PRO A 1 256 ? -12.305 12.116 3.689 1.00 79.44 256 PRO A N 1
ATOM 2032 C CA . PRO A 1 256 ? -13.163 13.283 3.860 1.00 79.44 256 PRO A CA 1
ATOM 2033 C C . PRO A 1 256 ? -13.356 13.588 5.351 1.00 79.44 256 PRO A C 1
ATOM 2035 O O . PRO A 1 256 ? -13.522 12.670 6.153 1.00 79.44 256 PRO A O 1
ATOM 2038 N N . LYS A 1 257 ? -13.337 14.870 5.733 1.00 69.12 257 LYS A N 1
ATOM 2039 C CA . LYS A 1 257 ? -13.645 15.260 7.114 1.00 69.12 257 LYS A CA 1
ATOM 2040 C C . LYS A 1 257 ? -15.113 14.945 7.398 1.00 69.12 257 LYS A C 1
ATOM 2042 O O . LYS A 1 257 ? -15.988 15.371 6.644 1.00 69.12 257 LYS A O 1
ATOM 2047 N N . VAL A 1 258 ? -15.365 14.221 8.483 1.00 65.38 258 VAL A N 1
ATOM 2048 C CA . VAL A 1 258 ? -16.717 13.978 8.991 1.00 65.38 258 VAL A CA 1
ATOM 2049 C C . VAL A 1 258 ? -17.335 15.328 9.369 1.00 65.38 258 VAL A C 1
ATOM 2051 O O . VAL A 1 258 ? -16.678 16.161 9.992 1.00 65.38 258 VAL A O 1
ATOM 2054 N N . SER A 1 259 ? -18.574 15.586 8.945 1.00 58.66 259 SER A 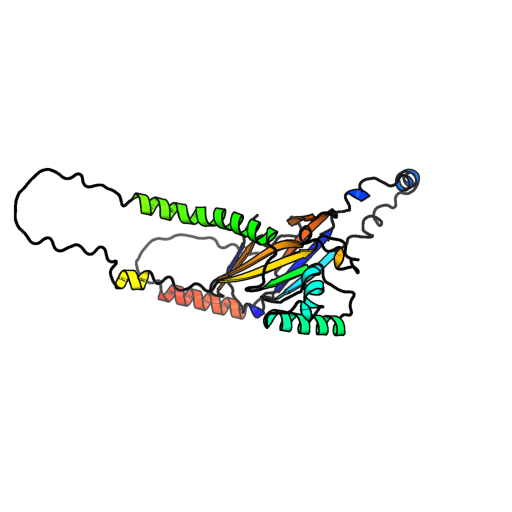N 1
ATOM 2055 C CA . SER A 1 259 ? -19.279 16.837 9.249 1.00 58.66 259 SER A CA 1
ATOM 2056 C C . SER A 1 259 ? -19.479 17.007 10.758 1.00 58.66 259 SER A C 1
ATOM 2058 O O . SER A 1 259 ? -19.851 16.044 11.429 1.00 58.66 259 SER A O 1
ATOM 2060 N N . ASN A 1 260 ? -19.331 18.234 11.272 1.00 58.50 260 ASN A N 1
ATOM 2061 C CA . ASN A 1 260 ? -19.482 18.553 12.702 1.00 58.50 260 ASN A CA 1
ATOM 2062 C C . ASN A 1 260 ? -20.810 18.056 13.310 1.00 58.50 260 ASN A C 1
ATOM 2064 O O . ASN A 1 260 ? -20.834 17.621 14.455 1.00 58.50 260 ASN A O 1
ATOM 2068 N N . GLU A 1 261 ? -21.897 18.039 12.534 1.00 58.00 261 GLU A N 1
ATOM 2069 C CA . GLU A 1 261 ? -23.211 17.548 12.979 1.00 58.00 261 GLU A CA 1
ATOM 2070 C C . GLU A 1 261 ? -23.223 16.043 13.296 1.00 58.00 261 GLU A C 1
ATOM 2072 O O . GLU A 1 261 ? -23.915 15.595 14.210 1.00 58.00 261 GLU A O 1
ATOM 2077 N N . ALA A 1 262 ? -22.451 15.243 12.554 1.00 58.28 262 ALA A N 1
ATOM 2078 C CA . ALA A 1 262 ? -22.338 13.806 12.795 1.00 58.28 262 ALA A CA 1
ATOM 2079 C C . ALA A 1 262 ? -21.513 13.528 14.059 1.00 58.28 262 ALA A C 1
ATOM 2081 O O . ALA A 1 262 ? -21.902 12.680 14.859 1.00 58.28 262 ALA A O 1
ATOM 2082 N N . LEU A 1 263 ? -20.453 14.315 14.278 1.00 62.81 263 LEU A N 1
ATOM 2083 C CA . LEU A 1 263 ? -19.627 14.251 15.483 1.00 62.81 263 LEU A CA 1
ATOM 2084 C C . LEU A 1 263 ? -20.446 14.592 16.739 1.00 62.81 263 LEU A C 1
ATOM 2086 O O . LEU A 1 263 ? -20.406 13.865 17.727 1.00 62.81 263 LEU A O 1
ATOM 2090 N N . GLU A 1 264 ? -21.253 15.655 16.679 1.00 62.22 264 GLU A N 1
ATOM 2091 C CA . GLU A 1 264 ? -22.087 16.091 17.804 1.00 62.22 264 GLU A CA 1
ATOM 2092 C C . GLU A 1 264 ? -23.228 15.099 18.099 1.00 62.22 264 GLU A C 1
ATOM 2094 O O . GLU A 1 264 ? -23.577 14.843 19.254 1.00 62.22 264 GLU A O 1
ATOM 2099 N N . ASN A 1 265 ? -23.814 14.497 17.060 1.00 64.75 265 ASN A N 1
ATOM 2100 C CA . ASN A 1 265 ? -24.821 13.449 17.220 1.00 64.75 265 ASN A CA 1
ATOM 2101 C C . ASN A 1 265 ? -24.233 12.163 17.812 1.00 64.75 265 ASN A C 1
ATOM 2103 O O . ASN A 1 265 ? -24.919 11.480 18.575 1.00 64.75 265 ASN A O 1
ATOM 2107 N N . GLU A 1 266 ? -22.987 11.830 17.490 1.00 65.00 266 GLU A N 1
ATOM 2108 C CA . GLU A 1 266 ? -22.289 10.689 18.072 1.00 65.00 266 GLU A CA 1
ATOM 2109 C C . GLU A 1 266 ? -21.880 10.951 19.520 1.00 65.00 266 GLU A C 1
ATOM 2111 O O . GLU A 1 266 ? -22.162 10.114 20.371 1.00 65.00 266 GLU A O 1
ATOM 2116 N N . GLU A 1 267 ? -21.376 12.142 19.851 1.00 66.50 267 GLU A N 1
ATOM 2117 C CA . GLU A 1 267 ? -21.111 12.535 21.240 1.00 66.50 267 GLU A CA 1
ATOM 2118 C C . GLU A 1 267 ? -22.395 12.478 22.084 1.00 66.50 267 GLU A C 1
ATOM 2120 O O . GLU A 1 267 ? -22.396 11.952 23.198 1.00 66.50 267 GLU A O 1
ATOM 2125 N N . LYS A 1 268 ? -23.539 12.895 21.522 1.00 64.50 268 LYS A N 1
ATOM 2126 C CA . LYS A 1 268 ? -24.860 12.722 22.151 1.00 64.50 268 LYS A CA 1
ATOM 2127 C C . LYS A 1 268 ? -25.253 11.250 22.301 1.00 64.50 268 LYS A C 1
ATOM 2129 O O . LYS A 1 268 ? -25.886 10.899 23.299 1.00 64.50 268 LYS A O 1
ATOM 2134 N N . ARG A 1 269 ? -24.898 10.370 21.357 1.00 64.38 269 ARG A N 1
ATOM 2135 C CA . ARG A 1 269 ? -25.140 8.917 21.466 1.00 64.38 269 ARG A CA 1
ATOM 2136 C C . ARG A 1 269 ? -24.235 8.275 22.508 1.00 64.38 269 ARG A C 1
ATOM 2138 O O . ARG A 1 269 ? -24.745 7.515 23.325 1.00 64.38 269 ARG A O 1
ATOM 2145 N N . GLU A 1 270 ? -22.949 8.604 22.538 1.00 63.69 270 GLU A N 1
ATOM 2146 C CA . GLU A 1 270 ? -22.010 8.135 23.557 1.00 63.69 270 GLU A CA 1
ATOM 2147 C C . GLU A 1 270 ? -22.401 8.634 24.945 1.00 63.69 270 GLU A C 1
ATOM 2149 O O . GLU A 1 270 ? -22.427 7.849 25.891 1.00 63.69 270 GLU A O 1
ATOM 2154 N N . ALA A 1 271 ? -22.779 9.907 25.077 1.00 62.84 271 ALA A N 1
ATOM 2155 C CA . ALA A 1 271 ? -23.271 10.477 26.324 1.00 62.84 271 ALA A CA 1
ATOM 2156 C C . ALA A 1 271 ? -24.573 9.805 26.772 1.00 62.84 271 ALA A C 1
ATOM 2158 O O . ALA A 1 271 ? -24.746 9.547 27.961 1.00 62.84 271 ALA A O 1
ATOM 2159 N N . LYS A 1 272 ? -25.465 9.454 25.837 1.00 61.12 272 LYS A N 1
ATOM 2160 C CA . LYS A 1 272 ? -26.702 8.726 26.141 1.00 61.12 272 LYS A CA 1
ATOM 2161 C C . LYS A 1 272 ? -26.432 7.281 26.550 1.00 61.12 272 LYS A C 1
ATOM 2163 O O . LYS A 1 272 ? -27.009 6.842 27.534 1.00 61.12 272 LYS A O 1
ATOM 2168 N N . VAL A 1 273 ? -25.522 6.576 25.870 1.00 60.88 273 VAL A N 1
ATOM 2169 C CA . VAL A 1 273 ? -25.091 5.213 26.230 1.00 60.88 273 VAL A CA 1
ATOM 2170 C C . VAL A 1 273 ? -24.406 5.208 27.596 1.00 60.88 273 VAL A C 1
ATOM 2172 O O . VAL A 1 273 ? -24.771 4.399 28.450 1.00 60.88 273 VAL A O 1
ATOM 2175 N N . ARG A 1 274 ? -23.487 6.151 27.844 1.00 57.19 274 ARG A N 1
ATOM 2176 C CA . ARG A 1 274 ? -22.855 6.365 29.153 1.00 57.19 274 ARG A CA 1
ATOM 2177 C C . ARG A 1 274 ? -23.897 6.701 30.212 1.00 57.19 274 ARG A C 1
ATOM 2179 O O . ARG A 1 274 ? -23.870 6.084 31.259 1.00 57.19 274 ARG A O 1
ATOM 2186 N N . SER A 1 275 ? -24.862 7.572 29.933 1.00 54.34 275 SER A N 1
ATOM 2187 C CA . SER A 1 275 ? -25.965 7.894 30.850 1.00 54.34 275 SER A CA 1
ATOM 2188 C C . SER A 1 275 ? -26.857 6.689 31.166 1.00 54.34 275 SER A C 1
ATOM 2190 O O . SER A 1 275 ? -27.308 6.558 32.298 1.00 54.34 275 SER A O 1
ATOM 2192 N N . THR A 1 276 ? -27.110 5.792 30.210 1.00 54.12 276 THR A N 1
ATOM 2193 C CA . THR A 1 276 ? -27.863 4.554 30.476 1.00 54.12 276 THR A CA 1
ATOM 2194 C C . THR A 1 276 ? -27.049 3.491 31.210 1.00 54.12 276 THR A C 1
ATOM 2196 O O . THR A 1 276 ? -27.636 2.647 31.879 1.00 54.12 276 THR A O 1
ATOM 2199 N N . LEU A 1 277 ? -25.717 3.513 31.098 1.00 49.94 277 LEU A N 1
ATOM 2200 C CA . LEU A 1 277 ? -24.820 2.579 31.792 1.00 49.94 277 LEU A CA 1
ATOM 2201 C C . LEU A 1 277 ? -24.299 3.124 33.133 1.00 49.94 277 LEU A C 1
ATOM 2203 O O . LEU A 1 277 ? -23.822 2.354 33.960 1.00 49.94 277 LEU A O 1
ATOM 2207 N N . PHE A 1 278 ? -24.419 4.428 33.370 1.00 48.09 278 PHE A N 1
ATOM 2208 C CA . PHE A 1 278 ? -24.039 5.119 34.596 1.00 48.09 278 PHE A CA 1
ATOM 2209 C C . PHE A 1 278 ? -25.233 5.930 35.102 1.00 48.09 278 PHE A C 1
ATOM 2211 O O . PHE A 1 278 ? -25.419 7.066 34.685 1.00 48.09 278 PHE A O 1
ATOM 2218 N N . PHE A 1 279 ? -26.038 5.339 35.993 1.00 39.69 279 PHE A N 1
ATOM 2219 C CA . PHE A 1 279 ? -26.378 5.902 37.314 1.00 39.69 279 PHE A CA 1
ATOM 2220 C C . PHE A 1 279 ? -27.318 4.956 38.107 1.00 39.69 279 PHE A C 1
ATOM 2222 O O . PHE A 1 279 ? -28.273 4.457 37.513 1.00 39.69 279 PHE A O 1
ATOM 2229 N N . PRO A 1 280 ? -27.162 4.772 39.445 1.00 48.88 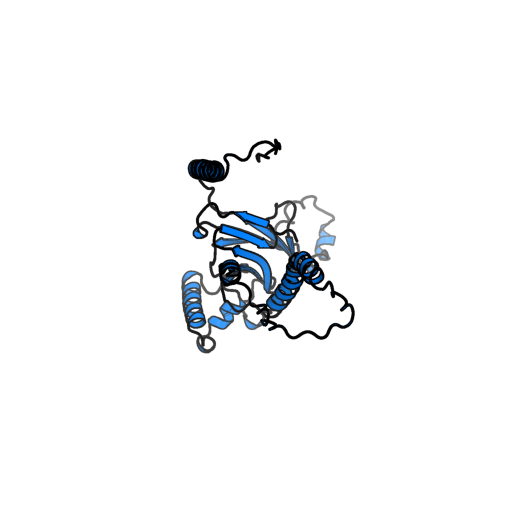280 PRO A N 1
ATOM 2230 C CA . PRO A 1 280 ? -26.014 5.065 40.318 1.00 48.88 280 PRO A CA 1
ATOM 2231 C C . PRO A 1 280 ? -25.400 3.810 40.973 1.00 48.88 280 PRO A C 1
ATOM 2233 O O . PRO A 1 280 ? -26.099 2.994 41.570 1.00 48.88 280 PRO A O 1
ATOM 2236 N N . LEU A 1 281 ? -24.070 3.782 41.060 1.00 31.06 281 LEU A N 1
ATOM 2237 C CA . LEU A 1 281 ? -23.397 3.460 42.319 1.00 31.06 281 LEU A CA 1
ATOM 2238 C C . LEU A 1 281 ? -22.451 4.626 42.623 1.00 31.06 281 LEU A C 1
ATOM 2240 O O . LEU A 1 281 ? -21.699 5.094 41.774 1.00 31.06 281 LEU A O 1
ATOM 2244 N N . MET A 1 282 ? -22.659 5.180 43.807 1.00 34.97 282 MET A N 1
ATOM 2245 C CA . MET A 1 282 ? -22.232 6.493 44.271 1.00 34.97 282 MET A CA 1
ATOM 2246 C C . MET A 1 282 ? -20.717 6.625 44.507 1.00 34.97 282 MET A C 1
ATOM 2248 O O . MET A 1 282 ? -20.081 5.696 44.990 1.00 34.97 282 MET A O 1
ATOM 2252 N N . ILE A 1 283 ? -20.245 7.866 44.307 1.00 37.53 283 ILE A N 1
ATOM 2253 C CA . ILE A 1 283 ? -19.057 8.535 44.880 1.00 37.53 283 ILE A CA 1
ATOM 2254 C C . ILE A 1 283 ? -17.681 8.121 44.328 1.00 37.53 283 ILE A C 1
ATOM 2256 O O . ILE A 1 283 ? -17.187 7.025 44.559 1.00 37.53 283 ILE A O 1
ATOM 2260 N N . GLY A 1 284 ? -16.999 9.090 43.706 1.00 31.94 284 GLY A N 1
ATOM 2261 C CA . GLY A 1 284 ? -15.562 9.019 43.430 1.00 31.94 284 GLY A CA 1
ATOM 2262 C C . GLY A 1 284 ? -15.131 9.910 42.270 1.00 31.94 284 GLY A C 1
ATOM 2263 O O . GLY A 1 284 ? -14.946 9.440 41.156 1.00 31.94 284 GLY A O 1
ATOM 2264 N N . SER A 1 285 ? -14.997 11.207 42.526 1.00 40.25 285 SER A N 1
ATOM 2265 C CA . SER A 1 285 ? -14.491 12.219 41.595 1.00 40.25 285 SER A CA 1
ATOM 2266 C C . SER A 1 285 ? -13.119 11.859 41.011 1.00 40.25 285 SER A C 1
ATOM 2268 O O . SER A 1 285 ? -12.159 11.738 41.769 1.00 40.25 285 SER A O 1
ATOM 2270 N N . PHE A 1 286 ? -13.001 11.803 39.680 1.00 34.00 286 PHE A N 1
ATOM 2271 C CA . PHE A 1 286 ? -11.717 11.908 38.983 1.00 34.00 286 PHE A CA 1
ATOM 2272 C C . PHE A 1 286 ? -11.828 12.841 37.773 1.00 34.00 286 PHE A C 1
ATOM 2274 O O . PHE A 1 286 ? -12.649 12.662 36.879 1.00 34.00 286 PHE A O 1
ATOM 2281 N N . SER A 1 287 ? -10.988 13.873 37.799 1.00 41.25 287 SER A N 1
ATOM 2282 C CA . SER A 1 287 ? -10.787 14.872 36.751 1.00 41.25 287 SER A CA 1
ATOM 2283 C C . SER A 1 287 ? -9.949 14.277 35.615 1.00 41.25 287 SER A C 1
ATOM 2285 O O . SER A 1 287 ? -8.833 13.829 35.873 1.00 41.25 287 SER A O 1
ATOM 2287 N N . SER A 1 288 ? -10.409 14.367 34.363 1.00 34.78 288 SER A N 1
ATOM 2288 C CA . SER A 1 288 ? -9.547 14.188 33.186 1.00 34.78 288 SER A CA 1
ATOM 2289 C C . SER A 1 288 ? -9.654 15.394 32.255 1.00 34.78 288 SER A C 1
ATOM 2291 O O . SER A 1 288 ? -10.735 15.721 31.768 1.00 34.78 288 SER A O 1
ATOM 2293 N N . ARG A 1 289 ? -8.516 16.046 32.006 1.00 34.78 289 ARG A N 1
ATOM 2294 C CA . ARG A 1 289 ? -8.345 17.084 30.982 1.00 34.78 289 ARG A CA 1
ATOM 2295 C C . ARG A 1 289 ? -8.451 16.443 29.592 1.00 34.78 289 ARG A C 1
ATOM 2297 O O . ARG A 1 289 ? -7.739 15.475 29.341 1.00 34.78 289 ARG A O 1
ATOM 2304 N N . SER A 1 290 ? -9.280 16.992 28.702 1.00 32.22 290 SER A N 1
ATOM 2305 C CA . SER A 1 290 ? -9.198 16.726 27.260 1.00 32.22 290 SER A CA 1
ATOM 2306 C C . SER A 1 290 ? -8.274 17.744 26.590 1.00 32.22 290 SER A C 1
ATOM 2308 O O . SER A 1 290 ? -8.184 18.899 27.008 1.00 32.22 290 SER A O 1
ATOM 2310 N N . ILE A 1 291 ? -7.558 17.293 25.564 1.00 36.56 291 ILE A N 1
ATOM 2311 C CA . ILE A 1 291 ? -6.759 18.138 24.678 1.00 36.56 291 ILE A CA 1
ATOM 2312 C C . ILE A 1 291 ? -7.576 18.358 23.403 1.00 36.56 291 ILE A C 1
ATOM 2314 O O . ILE A 1 291 ? -8.021 17.398 22.778 1.00 36.56 291 ILE A O 1
ATOM 2318 N N . VAL A 1 292 ? -7.768 19.626 23.044 1.00 36.41 292 VAL A N 1
ATOM 2319 C CA . VAL A 1 292 ? -8.318 20.087 21.761 1.00 36.41 292 VAL A CA 1
ATOM 2320 C C . VAL A 1 292 ? -7.136 20.357 20.822 1.00 36.41 292 VAL A C 1
ATOM 2322 O O . VAL A 1 292 ? -6.174 20.980 21.280 1.00 36.41 292 VAL A O 1
ATOM 2325 N N . PRO A 1 293 ? -7.151 19.929 19.547 1.00 44.38 293 PRO A N 1
ATOM 2326 C CA . PRO A 1 293 ? -6.126 20.336 18.597 1.00 44.38 293 PRO A CA 1
ATOM 2327 C C . PRO A 1 293 ? -6.472 21.686 17.946 1.00 44.38 293 PRO A C 1
ATOM 2329 O O . PRO A 1 293 ? -7.639 21.987 17.689 1.00 44.38 293 PRO A O 1
ATOM 2332 N N . VAL A 1 294 ? 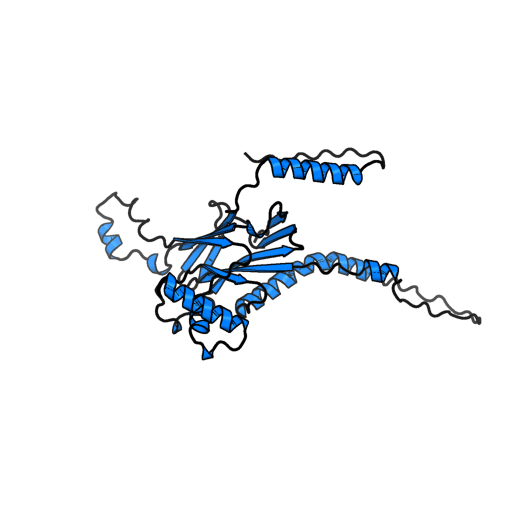-5.416 22.473 17.724 1.00 38.19 294 VAL A N 1
ATOM 2333 C CA . VAL A 1 294 ? -5.368 23.754 16.993 1.00 38.19 294 VAL A CA 1
ATOM 2334 C C . VAL A 1 294 ? -5.518 23.526 15.491 1.00 38.19 294 VAL A C 1
ATOM 2336 O O . VAL A 1 294 ? -4.977 22.509 15.003 1.00 38.19 294 VAL A O 1
#

Secondary structure (DSSP, 8-state):
---EEEE--S-GGG-EEEEEEEE---GGGSSPPHHHHHGGGS---TTSSSSTT--EEEEEEETT-----HHHHHHHHSGGG--SHHHHHHHHHHHHHHHHH-TT---SEEEEETT----HHHHHHHHHHHHHHHHHHHHHHHHHHGGG---------------------PPPHHHHHHT------EEEEEEEEE-S-TT---GGG--GGGEEEEEEEEEETTTEEEEESPP--TTSPEEEEETTEEEEEEEEE-PPPPPHHHHHHHHHHHHHHHHHH---S-------PPPPP-

Radius of gyration: 28.45 Å; chains: 1; bounding box: 64×77×79 Å